Protein AF-A0A158JGH5-F1 (afdb_monomer_lite)

Organism: NCBI:txid1232866

Secondary structure (DSSP, 8-state):
--------------------------------PPTT-B-TTSPP-S-EEEEETTTTEEEEE-GGGS-HHHHEEEE-TTS-B--GGG-SEEEE--EEEEEEE-TTS-B--GGG-SEEEEEEEEGGGEEEEEEEPPTTHHHHHHHHHHHHTS---------------------TT-----S-TT-TTSHHHHHHHTT--

Radius of gyration: 34.17 Å; chains: 1; bounding box: 52×39×152 Å

Foldseek 3Di:
DDDDDDDDDPPPPPPPPPPPPPPPPVPPVVPDDDPQKDQLPDDQPFWAWEAEPLVRDIDTHGCVVPDPVQQKQFADPVRHGDDSVRGRIIHGFRYKYKFFADPVRHRDQNQRGQKMKMWTAGPPRHTDDIDMDDGRPVVVVVVVVVVVPDDDDDDDDDDDDDDDDDDPDPPPPPPPPPPDPPPPDDVVVVCVVSVND

pLDDT: mean 71.63, std 25.05, range [26.53, 97.75]

Sequence (197 aa):
MNSAVRLIIIAGFCALTCGCTANTRATNMTQRFPPGAQDPKSPHPGSIEAKYYWNDSKETWPISDLPESFIFRCFDKNGERAQRVNAAWCIPVVEVETVSVDENGNPVVPKEADSVSISEYGPGHTFIQHTQSVPHLKRQRELDRQRQSTPQDATTPQRPQSFKPNQSNYTLSDYREPPWQGQLGWWARLKAWIGFG

Structure (mmCIF, N/CA/C/O backbone):
data_AF-A0A158JGH5-F1
#
_entry.id   AF-A0A158JGH5-F1
#
loop_
_atom_site.group_PDB
_atom_site.id
_atom_site.type_symbol
_atom_site.label_atom_id
_atom_site.label_alt_id
_atom_site.label_comp_id
_atom_site.label_asym_id
_atom_site.label_entity_id
_atom_site.label_seq_id
_atom_site.pdbx_PDB_ins_code
_atom_site.Cartn_x
_atom_site.Cartn_y
_atom_site.Cartn_z
_atom_site.occupancy
_atom_site.B_iso_or_equiv
_atom_site.auth_seq_id
_atom_site.auth_comp_id
_atom_site.auth_asym_id
_atom_site.auth_atom_id
_atom_site.pdbx_PDB_model_num
ATOM 1 N N . MET A 1 1 ? 31.561 -23.338 -101.140 1.00 36.38 1 MET A N 1
ATOM 2 C CA . MET A 1 1 ? 32.866 -23.829 -100.654 1.00 36.38 1 MET A CA 1
ATOM 3 C C . MET A 1 1 ? 33.130 -23.215 -99.290 1.00 36.38 1 MET A C 1
ATOM 5 O O . MET A 1 1 ? 33.076 -22.005 -99.150 1.00 36.38 1 MET A O 1
ATOM 9 N N . ASN A 1 2 ? 33.275 -24.108 -98.317 1.00 37.84 2 ASN A N 1
ATOM 10 C CA . ASN A 1 2 ? 33.521 -23.984 -96.878 1.00 37.84 2 ASN A CA 1
ATOM 11 C C . ASN A 1 2 ? 34.273 -22.740 -96.369 1.00 37.84 2 ASN A C 1
ATOM 13 O O . ASN A 1 2 ? 35.330 -22.412 -96.897 1.00 37.84 2 ASN A O 1
ATOM 17 N N . SER A 1 3 ? 33.783 -22.171 -95.257 1.00 42.09 3 SER A N 1
ATOM 18 C CA . SER A 1 3 ? 34.524 -21.839 -94.013 1.00 42.09 3 SER A CA 1
ATOM 19 C C . SER A 1 3 ? 33.540 -21.159 -93.042 1.00 42.09 3 SER A C 1
ATOM 21 O O . SER A 1 3 ? 33.046 -20.076 -93.316 1.00 42.09 3 SER A O 1
ATOM 23 N N . ALA A 1 4 ? 32.974 -21.887 -92.079 1.00 43.31 4 ALA A N 1
ATOM 24 C CA . ALA A 1 4 ? 33.504 -22.106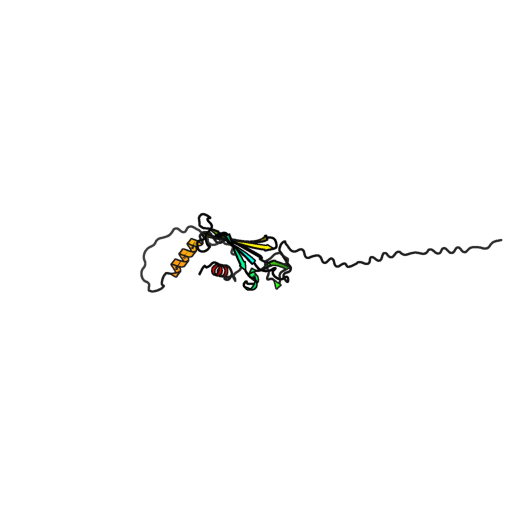 -90.728 1.00 43.31 4 ALA A CA 1
ATOM 25 C C . ALA A 1 4 ? 33.238 -20.940 -89.746 1.00 43.31 4 ALA A C 1
ATOM 27 O O . ALA A 1 4 ? 33.932 -19.934 -89.747 1.00 43.31 4 ALA A O 1
ATOM 28 N N . VAL A 1 5 ? 32.226 -21.165 -88.893 1.00 47.28 5 VAL A N 1
ATOM 29 C CA . VAL A 1 5 ? 32.225 -21.004 -87.423 1.00 47.28 5 VAL A CA 1
ATOM 30 C C . VAL A 1 5 ? 32.844 -19.723 -86.856 1.00 47.28 5 VAL A C 1
ATOM 32 O O . VAL A 1 5 ? 34.061 -19.613 -86.864 1.00 47.28 5 VAL A O 1
ATOM 35 N N . ARG A 1 6 ? 32.033 -18.894 -86.169 1.00 43.75 6 ARG A N 1
ATOM 36 C CA . ARG A 1 6 ? 32.165 -18.598 -84.718 1.00 43.75 6 ARG A CA 1
ATOM 37 C C . ARG A 1 6 ? 30.833 -18.104 -84.132 1.00 43.75 6 ARG A C 1
ATOM 39 O O . ARG A 1 6 ? 30.426 -16.968 -84.336 1.00 43.75 6 ARG A O 1
ATOM 46 N N . LEU A 1 7 ? 30.180 -18.993 -83.386 1.00 42.09 7 LEU A N 1
ATOM 47 C CA . LEU A 1 7 ? 29.152 -18.682 -82.394 1.00 42.09 7 LEU A CA 1
ATOM 48 C C . LEU A 1 7 ? 29.803 -17.908 -81.240 1.00 42.09 7 LEU A C 1
ATOM 50 O O . LEU A 1 7 ? 30.749 -18.410 -80.636 1.00 42.09 7 LEU A O 1
ATOM 54 N N . ILE A 1 8 ? 29.286 -16.726 -80.909 1.00 52.47 8 ILE A N 1
ATOM 55 C CA . ILE A 1 8 ? 29.573 -16.061 -79.634 1.00 52.47 8 ILE A CA 1
ATOM 56 C C . ILE A 1 8 ? 28.280 -16.091 -78.821 1.00 52.47 8 ILE A C 1
ATOM 58 O O . ILE A 1 8 ? 27.368 -15.297 -79.032 1.00 52.47 8 ILE A O 1
ATOM 62 N N . ILE A 1 9 ? 28.202 -17.066 -77.916 1.00 54.91 9 ILE A N 1
ATOM 63 C CA . ILE A 1 9 ? 27.194 -17.148 -76.861 1.00 54.91 9 ILE A CA 1
ATOM 64 C C . ILE A 1 9 ? 27.707 -16.273 -75.714 1.00 54.91 9 ILE A C 1
ATOM 66 O O . ILE A 1 9 ? 28.645 -16.662 -75.022 1.00 54.91 9 ILE A O 1
ATOM 70 N N . ILE A 1 10 ? 27.120 -15.091 -75.513 1.00 55.12 10 ILE A N 1
ATOM 71 C CA . ILE A 1 10 ? 27.342 -14.308 -74.291 1.00 55.12 10 ILE A CA 1
ATOM 72 C C . ILE A 1 10 ? 26.247 -14.699 -73.301 1.00 55.12 10 ILE A C 1
ATOM 74 O O . ILE A 1 10 ? 25.140 -14.167 -73.318 1.00 55.12 10 ILE A O 1
ATOM 78 N N . ALA A 1 11 ? 26.567 -15.675 -72.453 1.00 51.84 11 ALA A N 1
ATOM 79 C CA . ALA A 1 11 ? 25.796 -15.998 -71.264 1.00 51.84 11 ALA A CA 1
ATOM 80 C C . ALA A 1 11 ? 26.057 -14.914 -70.205 1.00 51.84 11 ALA A C 1
ATOM 82 O O . ALA A 1 11 ? 27.054 -14.950 -69.485 1.00 51.84 11 ALA A O 1
ATOM 83 N N . GLY A 1 12 ? 25.176 -13.916 -70.141 1.00 46.97 12 GLY A N 1
ATOM 84 C CA . GLY A 1 12 ? 25.159 -12.938 -69.059 1.00 46.97 12 GLY A CA 1
ATOM 85 C C . GLY A 1 12 ? 24.610 -13.573 -67.784 1.00 46.97 12 GLY A C 1
ATOM 86 O O . GLY A 1 12 ? 23.399 -13.635 -67.592 1.00 46.97 12 GLY A O 1
ATOM 87 N N . PHE A 1 13 ? 25.501 -14.048 -66.915 1.00 48.75 13 PHE A N 1
ATOM 88 C CA . PHE A 1 13 ? 25.184 -14.394 -65.531 1.00 48.75 13 PHE A CA 1
ATOM 89 C C . PHE A 1 13 ? 24.816 -13.112 -64.764 1.00 48.75 13 PHE A C 1
ATOM 91 O O . PHE A 1 13 ? 25.676 -12.442 -64.194 1.00 48.75 13 PHE A O 1
ATOM 98 N N . CYS A 1 14 ? 23.530 -12.759 -64.726 1.00 46.88 14 CYS A N 1
ATOM 99 C CA . CYS A 1 14 ? 23.015 -11.846 -63.709 1.00 46.88 14 CYS A CA 1
ATOM 100 C C . CYS A 1 14 ? 22.944 -12.605 -62.381 1.00 46.88 14 CYS A C 1
ATOM 102 O O . CYS A 1 14 ? 21.937 -13.230 -62.053 1.00 46.88 14 CYS A O 1
ATOM 104 N N . ALA A 1 15 ? 24.038 -12.565 -61.621 1.00 55.06 15 ALA A N 1
ATOM 105 C CA . ALA A 1 15 ? 24.014 -12.925 -60.214 1.00 55.06 15 ALA A CA 1
ATOM 106 C C . ALA A 1 15 ? 23.122 -11.912 -59.477 1.00 55.06 15 ALA A C 1
ATOM 108 O O . ALA A 1 15 ? 23.547 -10.804 -59.157 1.00 55.06 15 ALA A O 1
ATOM 109 N N . LEU A 1 16 ? 21.867 -12.293 -59.230 1.00 52.56 16 LEU A N 1
ATOM 110 C CA . LEU A 1 16 ? 21.031 -11.679 -58.206 1.00 52.56 16 LEU A CA 1
ATOM 111 C C . LEU A 1 16 ? 21.665 -11.991 -56.849 1.00 52.56 16 LEU A C 1
ATOM 113 O O . LEU A 1 16 ? 21.362 -12.997 -56.210 1.00 52.56 16 LEU A O 1
ATOM 117 N N . THR A 1 17 ? 22.571 -11.127 -56.401 1.00 53.66 17 THR A N 1
ATOM 118 C CA . THR A 1 17 ? 22.898 -11.048 -54.985 1.00 53.66 17 THR A CA 1
ATOM 119 C C . THR A 1 17 ? 21.686 -10.433 -54.294 1.00 53.66 17 THR A C 1
ATOM 121 O O . THR A 1 17 ? 21.496 -9.220 -54.258 1.00 53.66 17 THR A O 1
ATOM 124 N N . CYS A 1 18 ? 20.824 -11.293 -53.747 1.00 45.25 18 CYS A N 1
ATOM 125 C CA . CYS A 1 18 ? 19.945 -10.912 -52.650 1.00 45.25 18 CYS A CA 1
ATOM 126 C C . CYS A 1 18 ? 20.849 -10.501 -51.484 1.00 45.25 18 CYS A C 1
ATOM 128 O O . CYS A 1 18 ? 21.195 -11.302 -50.619 1.00 45.25 18 CYS A O 1
ATOM 130 N N . GLY A 1 19 ? 21.280 -9.242 -51.492 1.00 44.22 19 GLY A N 1
ATOM 131 C CA . GLY A 1 19 ? 21.755 -8.580 -50.299 1.00 44.22 19 GLY A CA 1
ATOM 132 C C . GLY A 1 19 ? 20.572 -8.513 -49.352 1.00 44.22 19 GLY A C 1
ATOM 133 O O . GLY A 1 19 ? 19.751 -7.606 -49.447 1.00 44.22 19 GLY A O 1
ATOM 134 N N . CYS A 1 20 ? 20.466 -9.492 -48.456 1.00 47.62 20 CYS A N 1
ATOM 135 C CA . CYS A 1 20 ? 19.759 -9.297 -47.208 1.00 47.62 20 CYS A CA 1
ATOM 136 C C . CYS A 1 20 ? 20.489 -8.154 -46.502 1.00 47.62 20 CYS A C 1
ATOM 138 O O . CYS A 1 20 ? 21.442 -8.376 -45.757 1.00 47.62 20 CYS A O 1
ATOM 140 N N . THR A 1 21 ? 20.075 -6.915 -46.756 1.00 51.53 21 THR A N 1
ATOM 141 C CA . THR A 1 21 ? 20.246 -5.856 -45.778 1.00 51.53 21 THR A CA 1
ATOM 142 C C . THR A 1 21 ? 19.465 -6.331 -44.567 1.00 51.53 21 THR A C 1
ATOM 144 O O . THR A 1 21 ? 18.248 -6.180 -44.466 1.00 51.53 21 THR A O 1
ATOM 147 N N . ALA A 1 22 ? 20.173 -7.002 -43.660 1.00 47.28 22 ALA A N 1
ATOM 148 C CA . ALA A 1 22 ? 19.740 -7.126 -42.293 1.00 47.28 22 ALA A CA 1
ATOM 149 C C . ALA A 1 22 ? 19.632 -5.689 -41.790 1.00 47.28 22 ALA A C 1
ATOM 151 O O . ALA A 1 22 ? 20.594 -5.098 -41.307 1.00 47.28 22 ALA A O 1
ATOM 152 N N . ASN A 1 23 ? 18.448 -5.102 -41.962 1.00 50.09 23 ASN A N 1
ATOM 153 C CA . ASN A 1 23 ? 17.978 -4.077 -41.069 1.00 50.09 23 ASN A CA 1
ATOM 154 C C . ASN A 1 23 ? 18.081 -4.721 -39.692 1.00 50.09 23 ASN A C 1
ATOM 156 O O . ASN A 1 23 ? 17.178 -5.436 -39.259 1.00 50.09 23 ASN A O 1
ATOM 160 N N . THR A 1 24 ? 19.186 -4.464 -38.998 1.00 49.09 24 THR A N 1
ATOM 161 C CA . THR A 1 24 ? 19.232 -4.452 -37.545 1.00 49.09 24 THR A CA 1
ATOM 162 C C . THR A 1 24 ? 18.307 -3.323 -37.103 1.00 49.09 24 THR A C 1
ATOM 164 O O . THR A 1 24 ? 18.727 -2.300 -36.569 1.00 49.09 24 THR A O 1
ATOM 167 N N . ARG A 1 25 ? 17.004 -3.495 -37.359 1.00 43.72 25 ARG A N 1
ATOM 168 C CA . ARG A 1 25 ? 15.965 -2.944 -36.521 1.00 43.72 25 ARG A CA 1
ATOM 169 C C . ARG A 1 25 ? 16.275 -3.596 -35.193 1.00 43.72 25 ARG A C 1
ATOM 171 O O . ARG A 1 25 ? 15.984 -4.772 -34.99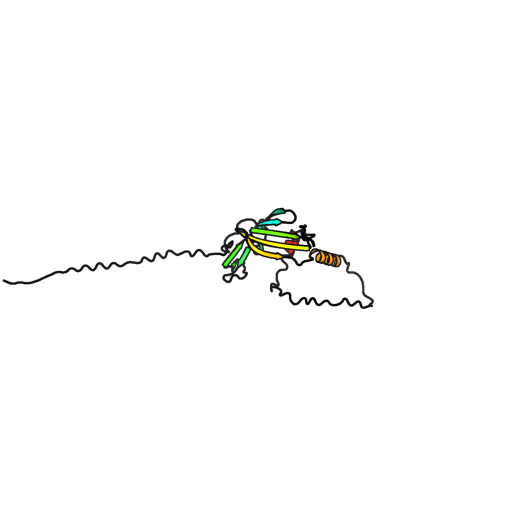8 1.00 43.72 25 ARG A O 1
ATOM 178 N N . ALA A 1 26 ? 16.959 -2.847 -34.336 1.00 43.59 26 ALA A N 1
ATOM 179 C CA . ALA A 1 26 ? 16.951 -3.108 -32.921 1.00 43.59 26 ALA A CA 1
ATOM 180 C C . ALA A 1 26 ? 15.472 -3.247 -32.563 1.00 43.59 26 ALA A C 1
ATOM 182 O O . ALA A 1 26 ? 14.738 -2.263 -32.465 1.00 43.59 26 ALA A O 1
ATOM 183 N N . THR A 1 27 ? 14.996 -4.486 -32.481 1.00 42.69 27 THR A N 1
ATOM 184 C CA . THR A 1 27 ? 13.838 -4.816 -31.681 1.00 42.69 27 THR A CA 1
ATOM 185 C C . THR A 1 27 ? 14.263 -4.394 -30.294 1.00 42.69 27 THR A C 1
ATOM 187 O O . THR A 1 27 ? 14.960 -5.125 -29.594 1.00 42.69 27 THR A O 1
ATOM 190 N N . ASN A 1 28 ? 13.938 -3.146 -29.960 1.00 48.62 28 ASN A N 1
ATOM 191 C CA . ASN A 1 28 ? 13.782 -2.697 -28.600 1.00 48.62 28 ASN A CA 1
ATOM 192 C C . A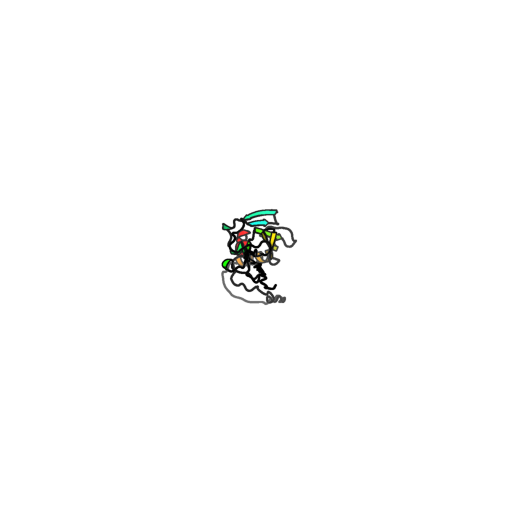SN A 1 28 ? 12.756 -3.674 -28.028 1.00 48.62 28 ASN A C 1
ATOM 194 O O . ASN A 1 28 ? 11.555 -3.517 -28.241 1.00 48.62 28 ASN A O 1
ATOM 198 N N . MET A 1 29 ? 13.251 -4.797 -27.499 1.00 46.53 29 MET A N 1
ATOM 199 C CA . MET A 1 29 ? 12.439 -5.746 -26.771 1.00 46.53 29 MET A CA 1
ATOM 200 C C . MET A 1 29 ? 11.952 -4.931 -25.596 1.00 46.53 29 MET A C 1
ATOM 202 O O . MET A 1 29 ? 12.715 -4.696 -24.663 1.00 46.53 29 MET A O 1
ATOM 206 N N . THR A 1 30 ? 10.737 -4.395 -25.713 1.00 60.16 30 THR A N 1
ATOM 207 C CA . THR A 1 30 ? 10.094 -3.640 -24.651 1.00 60.16 30 THR A CA 1
ATOM 208 C C . THR A 1 30 ? 10.174 -4.535 -23.433 1.00 60.16 30 THR A C 1
ATOM 210 O O . THR A 1 30 ? 9.557 -5.603 -23.419 1.00 60.16 30 THR A O 1
ATOM 213 N N . GLN A 1 31 ? 11.035 -4.174 -22.480 1.00 65.00 31 GLN A N 1
ATOM 214 C CA . GLN A 1 31 ? 11.223 -4.965 -21.281 1.00 65.00 31 GLN A CA 1
ATOM 215 C C . GLN A 1 31 ? 9.853 -5.047 -20.6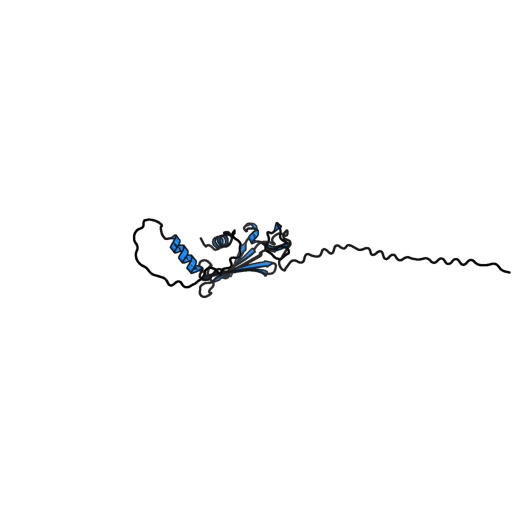23 1.00 65.00 31 GLN A C 1
ATOM 217 O O . GLN A 1 31 ? 9.282 -4.038 -20.212 1.00 65.00 31 GLN A O 1
ATOM 222 N N . ARG A 1 32 ? 9.263 -6.241 -20.656 1.00 83.00 32 ARG A N 1
ATOM 223 C CA . ARG A 1 32 ? 7.886 -6.422 -20.224 1.00 83.00 32 ARG A CA 1
ATOM 224 C C . ARG A 1 32 ? 7.905 -6.523 -18.712 1.00 83.00 32 ARG A C 1
ATOM 226 O O . ARG A 1 32 ? 8.262 -7.561 -18.163 1.00 83.00 32 ARG A O 1
ATOM 233 N N . PHE A 1 33 ? 7.580 -5.421 -18.054 1.00 88.81 33 PHE A N 1
ATOM 234 C CA . PHE A 1 33 ? 7.419 -5.407 -16.612 1.00 88.81 33 PHE A CA 1
ATOM 235 C C . PHE A 1 33 ? 6.122 -6.123 -16.201 1.00 88.81 33 PHE A C 1
ATOM 237 O O . PHE A 1 33 ? 5.186 -6.210 -17.007 1.00 88.81 33 PHE A O 1
ATOM 244 N N . PRO A 1 34 ? 6.051 -6.645 -14.963 1.00 90.81 34 PRO A N 1
ATOM 245 C CA . PRO A 1 34 ? 4.785 -7.050 -14.363 1.00 90.81 34 PRO A CA 1
ATOM 246 C C . PRO A 1 34 ? 3.741 -5.916 -14.405 1.00 90.81 34 PRO A C 1
ATOM 248 O O . PRO A 1 34 ? 4.112 -4.744 -14.523 1.00 90.81 34 PRO A O 1
ATOM 251 N N . PRO A 1 35 ? 2.437 -6.221 -14.286 1.00 91.19 35 PRO A N 1
ATOM 252 C CA . PRO A 1 35 ? 1.407 -5.194 -14.141 1.00 91.19 35 PRO A CA 1
ATOM 253 C C . PRO A 1 35 ? 1.755 -4.196 -13.029 1.00 91.19 35 PRO A C 1
ATOM 255 O O . PRO A 1 35 ? 2.294 -4.582 -11.995 1.00 91.19 35 PRO A O 1
ATOM 258 N N . GLY A 1 36 ? 1.506 -2.909 -13.273 1.00 92.50 36 GLY A N 1
ATOM 259 C CA . GLY A 1 36 ? 1.801 -1.831 -12.324 1.00 92.50 36 GLY A CA 1
ATOM 260 C C . GLY A 1 36 ? 3.291 -1.535 -12.096 1.00 92.50 36 GLY A C 1
ATOM 261 O O . GLY A 1 36 ? 3.602 -0.543 -11.442 1.00 92.50 36 GLY A O 1
ATOM 262 N N . ALA A 1 37 ? 4.213 -2.344 -12.626 1.00 95.50 37 ALA A N 1
ATOM 263 C CA . ALA A 1 37 ? 5.644 -2.130 -12.472 1.00 95.50 37 ALA A CA 1
ATOM 264 C C . ALA A 1 37 ? 6.220 -1.200 -13.552 1.00 95.50 37 ALA A C 1
ATOM 266 O O . ALA A 1 37 ? 5.729 -1.111 -14.679 1.00 95.50 37 ALA A O 1
ATOM 267 N N . GLN A 1 38 ? 7.304 -0.523 -13.191 1.00 95.69 38 GLN A N 1
ATOM 268 C CA . GLN A 1 38 ? 8.037 0.422 -14.019 1.00 95.69 38 GLN A CA 1
ATOM 269 C C . GLN A 1 38 ? 9.549 0.208 -13.901 1.00 95.69 38 GLN A C 1
ATOM 271 O O . GLN A 1 38 ? 10.032 -0.489 -12.999 1.00 95.69 38 GLN A O 1
ATOM 276 N N . ASP A 1 39 ? 10.294 0.852 -14.801 1.00 96.00 39 ASP A N 1
ATOM 277 C CA . ASP A 1 39 ? 11.748 0.935 -14.699 1.00 96.00 39 ASP A CA 1
ATOM 278 C C . ASP A 1 39 ? 12.114 1.577 -13.346 1.00 96.00 39 ASP A C 1
ATOM 280 O O . ASP A 1 39 ? 11.508 2.586 -12.967 1.00 96.00 39 ASP A O 1
ATOM 284 N N . PRO A 1 40 ? 13.089 1.039 -12.591 1.00 95.62 40 PRO A N 1
ATOM 285 C CA . PRO A 1 40 ? 13.476 1.607 -11.304 1.00 95.62 40 PRO A CA 1
ATOM 286 C C . PRO A 1 40 ? 13.870 3.086 -11.381 1.00 95.62 40 PRO A C 1
ATOM 288 O O . PRO A 1 40 ? 13.703 3.805 -10.402 1.00 95.62 40 PRO A O 1
ATOM 291 N N . LYS A 1 41 ? 14.357 3.579 -12.523 1.00 95.00 41 LYS A N 1
ATOM 292 C CA . LYS A 1 41 ? 14.721 4.990 -12.725 1.00 95.00 41 LYS A CA 1
ATOM 293 C C . LYS A 1 41 ? 13.520 5.885 -13.020 1.00 95.00 41 LYS A C 1
ATOM 295 O O . LYS A 1 41 ? 13.645 7.104 -12.913 1.00 95.00 41 LYS A O 1
ATOM 300 N N . SER A 1 42 ? 12.366 5.321 -13.376 1.00 95.69 42 SER A N 1
ATOM 301 C CA . SER A 1 42 ? 11.143 6.098 -13.577 1.00 95.69 42 SER A CA 1
ATOM 302 C C . SER A 1 42 ? 10.701 6.742 -12.258 1.00 95.69 42 SER A C 1
ATOM 304 O O . SER A 1 42 ? 10.746 6.081 -11.214 1.00 95.69 42 SER A O 1
ATOM 306 N N . PRO A 1 43 ? 10.277 8.019 -12.265 1.00 95.00 43 PRO A N 1
ATOM 307 C CA . PRO A 1 43 ? 9.790 8.691 -11.065 1.00 95.00 43 PRO A CA 1
ATOM 308 C C . PRO A 1 43 ? 8.476 8.071 -10.573 1.00 95.00 43 PRO A C 1
ATOM 310 O O . PRO A 1 43 ? 7.811 7.326 -11.292 1.00 95.00 43 PRO A O 1
ATOM 313 N N . HIS A 1 44 ? 8.096 8.377 -9.334 1.00 95.88 44 HIS A N 1
ATOM 314 C CA . HIS A 1 44 ? 6.785 7.994 -8.813 1.00 95.88 44 HIS A CA 1
ATOM 315 C C . HIS A 1 44 ? 5.697 8.805 -9.548 1.00 95.88 44 HIS A C 1
ATOM 317 O O . HIS A 1 44 ? 5.922 9.991 -9.798 1.00 95.88 44 HIS A O 1
ATOM 323 N N . PRO A 1 45 ? 4.535 8.221 -9.894 1.00 91.69 45 PRO A N 1
ATOM 324 C CA . PRO A 1 45 ? 3.516 8.877 -10.725 1.00 91.69 45 PRO A CA 1
ATOM 325 C C . PRO A 1 45 ? 2.796 10.067 -10.069 1.00 91.69 45 PRO A C 1
ATOM 327 O O . PRO A 1 45 ? 1.998 10.726 -10.728 1.00 91.69 45 PRO A O 1
ATOM 330 N N . GLY A 1 46 ? 3.049 10.354 -8.794 1.00 88.44 46 GLY A N 1
ATOM 331 C CA . GLY A 1 46 ? 2.406 11.457 -8.082 1.00 88.44 46 GLY A CA 1
ATOM 332 C C . GLY A 1 46 ? 2.306 11.190 -6.591 1.00 88.44 46 GLY A C 1
ATOM 333 O O . GLY A 1 46 ? 3.294 10.799 -5.978 1.00 88.44 46 GLY A O 1
ATOM 334 N N . SER A 1 47 ? 1.126 11.405 -6.023 1.00 91.94 47 SER A N 1
ATOM 335 C CA . SER A 1 47 ? 0.781 11.158 -4.622 1.00 91.94 47 SER A CA 1
ATOM 336 C C . SER A 1 47 ? 0.295 9.726 -4.371 1.00 91.94 47 SER A C 1
ATOM 338 O O . SER A 1 47 ? 0.144 8.931 -5.300 1.00 91.94 47 SER A O 1
ATOM 340 N N . ILE A 1 48 ? 0.044 9.417 -3.100 1.00 95.38 48 ILE A N 1
ATOM 341 C CA . ILE A 1 48 ? -0.587 8.174 -2.647 1.00 95.38 48 ILE A CA 1
ATOM 342 C C . ILE A 1 48 ? -1.986 8.508 -2.122 1.00 95.38 48 ILE A C 1
ATOM 344 O O . ILE A 1 48 ? -2.117 9.407 -1.294 1.00 95.38 48 ILE A O 1
ATOM 348 N N . GLU A 1 49 ? -3.027 7.820 -2.592 1.00 97.44 49 GLU A N 1
ATOM 349 C CA . GLU A 1 49 ? -4.364 7.892 -1.987 1.00 97.44 49 GLU A CA 1
ATOM 350 C C . GLU A 1 49 ? -4.422 6.948 -0.780 1.00 97.44 49 GLU A C 1
ATOM 352 O O . GLU A 1 49 ? -4.229 5.742 -0.917 1.00 97.44 49 GLU A O 1
ATOM 357 N N . ALA A 1 50 ? -4.702 7.477 0.404 1.00 95.00 50 ALA A N 1
ATOM 358 C CA . ALA A 1 50 ? -4.964 6.675 1.588 1.00 95.00 50 ALA A CA 1
ATOM 359 C C . ALA A 1 50 ? -6.464 6.630 1.861 1.00 95.00 50 ALA A C 1
ATOM 361 O O . ALA A 1 50 ? -7.108 7.672 1.955 1.00 95.00 50 ALA A O 1
ATOM 362 N N . LYS A 1 51 ? -7.022 5.427 1.987 1.00 96.38 51 LYS A N 1
ATOM 363 C CA . LYS A 1 51 ? -8.437 5.190 2.281 1.00 96.38 51 LYS A CA 1
ATOM 364 C C . LYS A 1 51 ? -8.587 4.602 3.673 1.00 96.38 51 LYS A C 1
ATOM 366 O O . LYS A 1 51 ? -7.901 3.640 4.028 1.00 96.38 51 LYS A O 1
ATOM 371 N N . TYR A 1 52 ? -9.536 5.135 4.425 1.00 93.69 52 TYR A N 1
ATOM 372 C CA . TYR A 1 52 ? -9.815 4.728 5.791 1.00 93.69 52 TYR A CA 1
ATOM 373 C C . TYR A 1 52 ? -11.251 4.235 5.894 1.00 93.69 52 TYR A C 1
ATOM 375 O O . TYR A 1 52 ? -12.208 4.996 5.790 1.00 93.69 52 TYR A O 1
ATOM 383 N N . TYR A 1 53 ? -11.403 2.931 6.092 1.00 94.19 53 TYR A N 1
ATOM 384 C CA . TYR A 1 53 ? -12.709 2.275 6.015 1.00 94.19 53 TYR A CA 1
ATOM 385 C C . TYR A 1 53 ? -13.555 2.436 7.286 1.00 94.19 53 TYR A C 1
ATOM 387 O O . TYR A 1 53 ? -14.733 2.105 7.282 1.00 94.19 53 TYR A O 1
ATOM 395 N N . TRP A 1 54 ? -12.989 2.935 8.389 1.00 91.19 54 TRP A N 1
ATOM 396 C CA . TRP A 1 54 ? -13.756 3.139 9.626 1.00 91.19 54 TRP A CA 1
ATOM 397 C C . TRP A 1 54 ? -14.617 4.406 9.622 1.00 91.19 54 TRP A C 1
ATOM 399 O O . TRP A 1 54 ? -15.478 4.560 10.484 1.00 91.19 54 TRP A O 1
ATOM 409 N N . ASN A 1 55 ? -14.362 5.333 8.701 1.00 91.44 55 ASN A N 1
ATOM 410 C CA . ASN A 1 55 ? -15.064 6.612 8.581 1.00 91.44 55 ASN A CA 1
A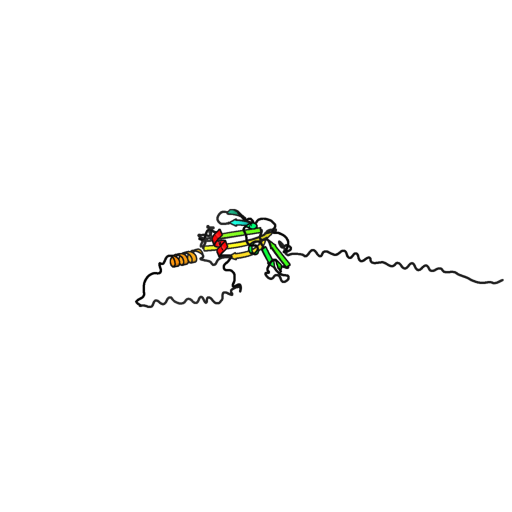TOM 411 C C . ASN A 1 55 ? -15.274 7.040 7.118 1.00 91.44 55 ASN A C 1
ATOM 413 O O . ASN A 1 55 ? -15.589 8.204 6.872 1.00 91.44 55 ASN A O 1
ATOM 417 N N . ASP A 1 56 ? -15.035 6.132 6.168 1.00 94.50 56 ASP A N 1
ATOM 418 C CA . ASP A 1 56 ? -15.107 6.356 4.721 1.00 94.50 56 ASP A CA 1
ATOM 419 C C . ASP A 1 56 ? -14.281 7.553 4.213 1.00 94.50 56 ASP A C 1
ATOM 421 O O . ASP A 1 56 ? -14.569 8.124 3.156 1.00 94.50 56 ASP A O 1
ATOM 425 N N . SER A 1 57 ? -13.241 7.961 4.951 1.00 91.06 57 SER A N 1
ATOM 426 C CA . SER A 1 57 ? -12.433 9.117 4.574 1.00 91.06 57 SER A CA 1
ATOM 427 C C . SER A 1 57 ? -11.287 8.739 3.645 1.00 91.06 57 SER A C 1
ATOM 429 O O . SER A 1 57 ? -10.788 7.610 3.627 1.00 91.06 57 SER A O 1
ATOM 431 N N . LYS A 1 58 ? -10.841 9.732 2.874 1.00 94.12 58 LYS A N 1
ATOM 432 C CA . LYS A 1 58 ? -9.678 9.627 2.001 1.00 94.12 58 LYS A CA 1
ATOM 433 C C . LYS A 1 58 ? -8.712 10.769 2.248 1.00 94.12 58 LYS A C 1
ATOM 435 O O . LYS A 1 58 ? -9.130 11.902 2.470 1.00 94.12 58 LYS A O 1
ATOM 440 N N . GLU A 1 59 ? -7.431 10.471 2.139 1.00 92.38 59 GLU A N 1
ATOM 441 C CA . GLU A 1 59 ? -6.345 11.437 2.188 1.00 92.38 59 GLU A CA 1
ATOM 442 C C . GLU A 1 59 ? -5.437 11.278 0.976 1.00 92.38 59 GLU A C 1
ATOM 444 O O . GLU A 1 59 ? -5.365 10.227 0.344 1.00 92.38 59 GLU A O 1
ATOM 449 N N . THR A 1 60 ? -4.726 12.348 0.645 1.00 93.44 60 THR A N 1
ATOM 450 C CA . THR A 1 60 ? -3.702 12.336 -0.394 1.00 93.44 60 THR A CA 1
ATOM 451 C C . THR A 1 60 ? -2.365 12.637 0.255 1.00 93.44 60 THR A C 1
ATOM 453 O O . THR A 1 60 ? -2.163 13.732 0.776 1.00 93.44 60 THR A O 1
ATOM 456 N N . TRP A 1 61 ? -1.450 11.674 0.223 1.00 91.44 61 TRP A N 1
ATOM 457 C CA . TRP A 1 61 ? -0.123 11.826 0.801 1.00 91.44 61 TRP A CA 1
ATOM 458 C C . TRP A 1 61 ? 0.878 12.242 -0.279 1.00 91.44 61 TRP A C 1
ATOM 460 O O . TRP A 1 61 ? 1.038 11.529 -1.281 1.00 91.44 61 TRP A O 1
ATOM 470 N N . PRO A 1 62 ? 1.565 13.384 -0.115 1.00 89.19 62 PRO A N 1
ATOM 471 C CA . PRO A 1 62 ? 2.642 13.760 -1.012 1.00 89.19 62 PRO A CA 1
ATOM 472 C C . PRO A 1 62 ? 3.850 12.845 -0.778 1.00 89.19 62 PRO A C 1
ATOM 474 O O . PRO A 1 62 ? 4.291 12.614 0.345 1.00 89.19 62 PRO A O 1
ATOM 477 N N . ILE A 1 63 ? 4.429 12.334 -1.862 1.00 89.75 63 ILE A N 1
ATOM 478 C CA . ILE A 1 63 ? 5.587 11.431 -1.789 1.00 89.75 63 ILE A CA 1
ATOM 479 C C . ILE A 1 63 ? 6.850 12.081 -1.225 1.00 89.75 63 ILE A C 1
ATOM 481 O O . ILE A 1 63 ? 7.748 11.362 -0.799 1.00 89.75 63 ILE A O 1
ATOM 485 N N . SER A 1 64 ? 6.931 13.415 -1.219 1.00 89.06 64 SER A N 1
ATOM 486 C CA . SER A 1 64 ? 8.036 14.163 -0.607 1.00 89.06 64 SER A CA 1
ATOM 487 C C . SER A 1 64 ? 8.155 13.911 0.892 1.00 89.06 64 SER A C 1
ATOM 489 O O . SER A 1 64 ? 9.246 14.027 1.446 1.00 89.06 64 SER A O 1
ATOM 491 N N . ASP A 1 65 ? 7.047 13.543 1.532 1.00 87.38 65 ASP A N 1
ATOM 492 C CA . ASP A 1 65 ? 6.949 13.414 2.984 1.00 87.38 65 ASP A CA 1
ATOM 493 C C . ASP A 1 65 ? 7.176 11.960 3.431 1.00 87.38 65 ASP A C 1
ATOM 495 O O . ASP A 1 65 ? 7.193 11.647 4.624 1.00 87.38 65 ASP A O 1
ATOM 499 N N . LEU A 1 66 ? 7.369 11.053 2.468 1.00 86.19 66 LEU A N 1
ATOM 500 C CA . LEU A 1 66 ? 7.446 9.615 2.676 1.00 86.19 66 LEU A CA 1
ATOM 501 C C . LEU A 1 66 ? 8.823 9.074 2.266 1.00 86.19 66 LEU A C 1
ATOM 503 O O . LEU A 1 66 ? 9.426 9.532 1.296 1.00 86.19 66 LEU A O 1
ATOM 507 N N . PRO A 1 67 ? 9.356 8.071 2.985 1.00 89.19 67 PRO A N 1
ATOM 508 C CA . PRO A 1 67 ? 10.635 7.479 2.627 1.00 89.19 67 PRO A CA 1
ATOM 509 C C . PRO A 1 67 ? 10.530 6.695 1.312 1.00 89.19 67 PRO A C 1
ATOM 511 O O . PRO A 1 67 ? 9.516 6.057 1.028 1.00 89.19 67 PRO A O 1
ATOM 514 N N . GLU A 1 68 ? 11.623 6.651 0.551 1.00 85.06 68 GLU A N 1
ATOM 515 C CA . GLU A 1 68 ? 11.684 5.931 -0.728 1.00 85.06 68 GLU A CA 1
ATOM 516 C C . GLU A 1 68 ? 11.303 4.446 -0.601 1.00 85.06 68 GLU A C 1
ATOM 518 O O . GLU A 1 68 ? 10.600 3.892 -1.446 1.00 85.06 68 GLU A O 1
ATOM 523 N N . SER A 1 69 ? 11.710 3.814 0.505 1.00 85.00 69 SER A N 1
ATOM 524 C CA . SER A 1 69 ? 11.374 2.423 0.822 1.00 85.00 69 SER A CA 1
ATOM 525 C C . SER A 1 69 ? 9.878 2.182 1.031 1.00 85.00 69 SER A C 1
ATOM 527 O O . SER A 1 69 ? 9.443 1.033 0.979 1.00 85.00 69 SER A O 1
ATOM 529 N N . PHE A 1 70 ? 9.097 3.237 1.274 1.00 88.94 70 PHE A N 1
ATOM 530 C CA . PHE A 1 70 ? 7.646 3.165 1.366 1.00 88.94 70 PHE A CA 1
ATOM 531 C C . PHE A 1 70 ? 6.991 3.348 0.001 1.00 88.94 70 PHE A C 1
ATOM 533 O O . PHE A 1 70 ? 6.185 2.508 -0.380 1.00 88.94 70 PHE A O 1
ATOM 540 N N . ILE A 1 71 ? 7.370 4.387 -0.743 1.00 94.75 71 ILE A N 1
ATOM 541 C CA . ILE A 1 71 ? 6.707 4.753 -2.004 1.00 94.75 71 ILE A CA 1
ATOM 542 C C . ILE A 1 71 ? 7.033 3.792 -3.162 1.00 94.75 71 ILE A C 1
ATOM 544 O O . ILE A 1 71 ? 6.354 3.815 -4.183 1.00 94.75 71 ILE A O 1
ATOM 548 N N . PHE A 1 72 ? 8.039 2.919 -3.015 1.00 95.88 72 PHE A N 1
ATOM 549 C CA . PHE A 1 72 ? 8.362 1.882 -3.997 1.00 95.88 72 PHE A CA 1
ATOM 550 C C . PHE A 1 72 ? 8.462 0.480 -3.399 1.00 95.88 72 PHE A C 1
ATOM 552 O O . PHE A 1 72 ? 8.939 0.253 -2.284 1.00 95.88 72 PHE A O 1
ATOM 559 N N . ARG A 1 73 ? 8.061 -0.502 -4.204 1.00 95.69 73 ARG A N 1
ATOM 560 C CA . ARG A 1 73 ? 8.222 -1.934 -3.948 1.00 95.69 73 ARG A CA 1
ATOM 561 C C . ARG A 1 73 ? 9.057 -2.506 -5.082 1.00 95.69 73 ARG A C 1
ATOM 563 O O . ARG A 1 73 ? 8.569 -2.687 -6.193 1.00 95.69 73 ARG A O 1
ATOM 570 N N . CYS A 1 74 ? 10.344 -2.685 -4.811 1.00 95.62 74 CYS A N 1
ATOM 571 C CA . CYS A 1 74 ? 11.348 -3.000 -5.820 1.00 95.62 74 CYS A CA 1
ATOM 572 C C . CYS A 1 74 ? 11.828 -4.443 -5.722 1.00 95.62 74 CYS A C 1
ATOM 574 O O . CYS A 1 74 ? 11.989 -4.984 -4.621 1.00 95.62 74 CYS A O 1
ATOM 576 N N . PHE A 1 75 ? 12.085 -5.026 -6.891 1.00 95.12 75 PHE A N 1
ATOM 577 C CA . PHE A 1 75 ? 12.445 -6.425 -7.028 1.00 95.12 75 PHE A CA 1
ATOM 578 C C . PHE A 1 75 ? 13.572 -6.606 -8.042 1.00 95.12 75 PHE A C 1
ATOM 580 O O . PHE A 1 75 ? 13.690 -5.848 -9.010 1.00 95.12 75 PHE A O 1
ATOM 587 N N . ASP A 1 76 ? 14.428 -7.591 -7.807 1.00 95.50 76 ASP A N 1
ATOM 588 C CA . ASP A 1 76 ? 15.495 -7.965 -8.727 1.00 95.50 76 ASP A CA 1
ATOM 589 C C . ASP A 1 76 ? 14.971 -8.807 -9.910 1.00 95.50 76 ASP A C 1
ATOM 591 O O . ASP A 1 76 ? 13.767 -8.959 -10.136 1.00 95.50 76 ASP A O 1
ATOM 595 N N . LYS A 1 77 ? 15.893 -9.350 -10.711 1.00 93.94 77 LYS A N 1
ATOM 596 C CA . LYS A 1 77 ? 15.554 -10.176 -11.882 1.00 93.94 77 LYS A CA 1
ATOM 597 C C . LYS A 1 77 ? 14.915 -11.518 -11.514 1.00 93.94 77 LYS A C 1
ATOM 599 O O . LYS A 1 77 ? 14.250 -12.103 -12.362 1.00 93.94 77 LYS A O 1
ATOM 604 N N . ASN A 1 78 ? 15.119 -11.986 -10.286 1.00 93.62 78 ASN A N 1
ATOM 605 C CA . ASN A 1 78 ? 14.570 -13.235 -9.769 1.00 93.62 78 ASN A CA 1
ATOM 606 C C . ASN A 1 78 ? 13.211 -13.019 -9.085 1.00 93.62 78 ASN A C 1
ATOM 608 O O . ASN A 1 78 ? 12.547 -13.986 -8.725 1.00 93.62 78 ASN A O 1
ATOM 612 N N . GLY A 1 79 ? 12.780 -11.761 -8.929 1.00 91.19 79 GLY A N 1
ATOM 613 C CA . GLY A 1 79 ? 11.563 -11.406 -8.204 1.00 91.19 79 GLY A CA 1
ATOM 614 C C . GLY A 1 79 ? 11.767 -11.314 -6.691 1.00 91.19 79 GLY A C 1
ATOM 615 O O . GLY A 1 79 ? 10.787 -11.298 -5.950 1.00 91.19 79 GLY A O 1
ATOM 616 N N . GLU A 1 80 ? 13.011 -11.236 -6.216 1.00 94.06 80 GLU A N 1
ATOM 617 C CA . GLU A 1 80 ? 13.323 -11.040 -4.801 1.00 94.06 80 GLU A CA 1
ATOM 618 C C . GLU A 1 80 ? 13.370 -9.553 -4.449 1.00 94.06 80 GLU A C 1
ATOM 620 O O . GLU A 1 80 ? 13.671 -8.706 -5.290 1.00 94.06 80 GLU A O 1
ATOM 625 N N . ARG A 1 81 ? 13.076 -9.209 -3.188 1.00 92.25 81 ARG A N 1
ATOM 626 C CA . ARG A 1 81 ? 13.099 -7.814 -2.725 1.00 92.25 81 ARG A CA 1
ATOM 627 C C . ARG A 1 81 ? 14.504 -7.232 -2.855 1.00 92.25 81 ARG A C 1
ATOM 629 O O . ARG A 1 81 ? 15.461 -7.777 -2.319 1.00 92.25 81 ARG A O 1
ATOM 636 N N . ALA A 1 82 ? 14.597 -6.067 -3.487 1.00 93.62 82 ALA A N 1
ATOM 637 C CA . ALA A 1 82 ? 15.860 -5.377 -3.707 1.00 93.62 82 ALA A CA 1
ATOM 638 C C . ALA A 1 82 ? 15.755 -3.886 -3.380 1.00 93.62 82 ALA A C 1
ATOM 640 O O . ALA A 1 82 ? 14.679 -3.284 -3.420 1.00 93.62 82 ALA A O 1
ATOM 641 N N . GLN A 1 83 ? 16.900 -3.267 -3.090 1.00 92.81 83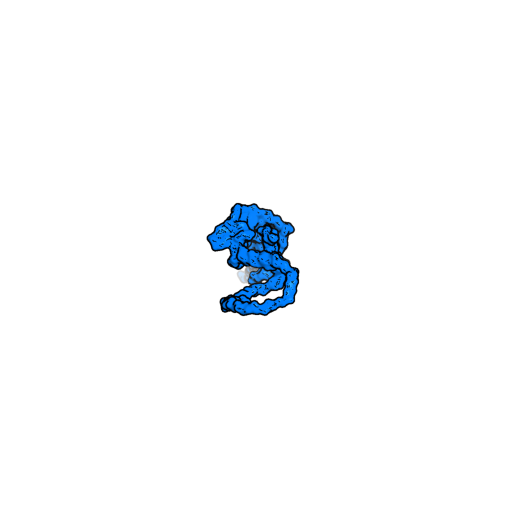 GLN A N 1
ATOM 642 C CA . GLN A 1 83 ? 16.998 -1.810 -3.114 1.00 92.81 83 GLN A CA 1
ATOM 643 C C . GLN A 1 83 ? 16.797 -1.312 -4.547 1.00 92.81 83 GLN A C 1
ATOM 645 O O . GLN A 1 83 ? 17.263 -1.943 -5.495 1.00 92.81 83 GLN A O 1
ATOM 650 N N . ARG A 1 84 ? 16.158 -0.149 -4.701 1.00 94.19 84 ARG A N 1
ATOM 651 C CA . ARG A 1 84 ? 15.805 0.429 -6.007 1.00 94.19 84 ARG A CA 1
ATOM 652 C C . ARG A 1 84 ? 16.985 0.514 -6.978 1.00 94.19 84 ARG A C 1
ATOM 654 O O . ARG A 1 84 ? 16.824 0.208 -8.153 1.00 94.19 84 ARG A O 1
ATOM 661 N N . VAL A 1 85 ? 18.171 0.865 -6.480 1.00 93.88 85 VAL A N 1
ATOM 662 C CA . VAL A 1 85 ? 19.404 0.981 -7.280 1.00 93.88 85 VAL A CA 1
ATOM 663 C C . VAL A 1 85 ? 19.845 -0.334 -7.935 1.00 93.88 85 VAL A C 1
ATOM 665 O O . VAL A 1 85 ? 20.484 -0.301 -8.982 1.00 93.88 85 VAL A O 1
ATOM 668 N N . ASN A 1 86 ? 19.475 -1.475 -7.348 1.00 94.69 86 ASN A N 1
ATOM 669 C CA . ASN A 1 86 ? 19.824 -2.819 -7.820 1.00 94.69 86 ASN A CA 1
ATOM 670 C C . ASN A 1 86 ? 18.615 -3.570 -8.402 1.00 94.69 86 ASN A C 1
ATOM 672 O O . ASN A 1 86 ? 18.726 -4.742 -8.760 1.00 94.69 86 ASN A O 1
ATOM 676 N N . ALA A 1 87 ? 17.450 -2.925 -8.453 1.00 96.44 87 ALA A N 1
ATOM 677 C CA . ALA A 1 87 ? 16.217 -3.553 -8.886 1.00 96.44 87 ALA A CA 1
ATOM 678 C C . ALA A 1 87 ? 16.196 -3.744 -10.407 1.00 96.44 87 ALA A C 1
ATOM 680 O O . ALA A 1 87 ? 16.787 -2.975 -11.163 1.00 96.44 87 ALA A O 1
ATOM 681 N N . ALA A 1 88 ? 15.482 -4.768 -10.862 1.00 96.62 88 ALA A N 1
ATOM 682 C CA . ALA A 1 88 ? 15.137 -4.932 -12.267 1.00 96.62 88 ALA A CA 1
ATOM 683 C C . ALA A 1 88 ? 13.860 -4.159 -12.624 1.00 96.62 88 ALA A C 1
ATOM 685 O O . ALA A 1 88 ? 13.703 -3.734 -13.766 1.00 96.62 88 ALA A O 1
ATOM 686 N N . TRP A 1 89 ? 12.957 -3.997 -11.656 1.00 96.88 89 TRP A N 1
ATOM 687 C CA . TRP A 1 89 ? 11.693 -3.276 -11.779 1.00 96.88 89 TRP A CA 1
ATOM 688 C C . TRP A 1 89 ? 11.178 -2.868 -10.395 1.00 96.88 89 TRP A C 1
ATOM 690 O O . TRP A 1 89 ? 11.554 -3.446 -9.371 1.00 96.88 89 TRP A O 1
ATOM 700 N N . CYS A 1 90 ? 10.314 -1.857 -10.360 1.00 97.06 90 CYS A N 1
ATOM 701 C CA . CYS A 1 90 ? 9.660 -1.401 -9.137 1.00 97.06 90 CYS A CA 1
ATOM 702 C C . CYS A 1 90 ? 8.179 -1.141 -9.385 1.00 97.06 90 CYS A C 1
ATOM 704 O O . CYS A 1 90 ? 7.809 -0.670 -10.453 1.00 97.06 90 CYS A O 1
ATOM 706 N N . ILE A 1 91 ? 7.342 -1.386 -8.383 1.00 97.31 91 ILE A N 1
ATOM 707 C CA . ILE A 1 91 ? 5.943 -0.958 -8.365 1.00 97.31 91 ILE A CA 1
ATOM 708 C C . ILE A 1 91 ? 5.858 0.278 -7.455 1.00 97.31 91 ILE A C 1
ATOM 710 O O . ILE A 1 91 ? 6.245 0.174 -6.285 1.00 97.31 91 ILE A O 1
ATOM 714 N N . PRO A 1 92 ? 5.421 1.450 -7.950 1.00 97.56 92 PRO A N 1
ATOM 715 C CA . PRO A 1 92 ? 5.110 2.581 -7.086 1.00 97.56 92 PRO A CA 1
ATOM 716 C C . PRO A 1 92 ? 3.859 2.267 -6.263 1.00 97.56 92 PRO A C 1
ATOM 718 O O . PRO A 1 92 ? 2.888 1.744 -6.804 1.00 97.56 92 PRO A O 1
ATOM 721 N N . VAL A 1 93 ? 3.872 2.578 -4.971 1.00 97.19 93 VAL A N 1
ATOM 722 C CA . VAL A 1 93 ? 2.684 2.464 -4.116 1.00 97.19 93 VAL A CA 1
ATOM 723 C C . VAL A 1 93 ? 1.843 3.711 -4.338 1.00 97.19 93 VAL A C 1
ATOM 725 O O . VAL A 1 93 ? 2.273 4.794 -3.978 1.00 97.19 93 VAL A O 1
ATOM 728 N N . VAL A 1 94 ? 0.656 3.579 -4.921 1.00 97.69 94 VAL A N 1
ATOM 729 C CA . VAL A 1 94 ? -0.221 4.725 -5.239 1.00 97.69 94 VAL A CA 1
ATOM 730 C C . VAL A 1 94 ? -1.501 4.734 -4.418 1.00 97.69 94 VAL A C 1
ATOM 732 O O . VAL A 1 94 ? -2.196 5.745 -4.388 1.00 97.69 94 VAL A O 1
ATOM 735 N N . GLU A 1 95 ? -1.813 3.627 -3.748 1.00 97.75 95 GLU A N 1
ATOM 736 C CA . GLU A 1 95 ? -2.987 3.512 -2.898 1.00 97.75 95 GLU A CA 1
ATOM 737 C C . GLU A 1 95 ? -2.683 2.661 -1.663 1.00 97.75 95 GLU A C 1
ATOM 739 O O . GLU A 1 95 ? -2.001 1.635 -1.745 1.00 97.75 95 GLU A O 1
ATOM 744 N N . VAL A 1 96 ? -3.203 3.100 -0.519 1.00 96.75 96 VAL A N 1
ATOM 745 C CA . VAL A 1 96 ? -3.131 2.400 0.762 1.00 96.75 96 VAL A CA 1
ATOM 746 C C . VAL A 1 96 ? -4.525 2.346 1.358 1.00 96.75 96 VAL A C 1
ATOM 748 O O . VAL A 1 96 ? -5.163 3.369 1.577 1.00 96.75 96 VAL A O 1
ATOM 751 N N . GLU A 1 97 ? -4.994 1.150 1.663 1.00 97.06 97 GLU A N 1
ATOM 752 C CA . GLU A 1 97 ? -6.293 0.923 2.279 1.00 97.06 97 GLU A CA 1
ATOM 753 C C . GLU A 1 97 ? -6.101 0.445 3.706 1.00 97.06 97 GLU A C 1
ATOM 755 O O . GLU A 1 97 ? -5.402 -0.539 3.934 1.00 97.06 97 GLU A O 1
ATOM 760 N N . THR A 1 98 ? -6.731 1.122 4.663 1.00 95.38 98 THR A N 1
ATOM 761 C CA . THR A 1 98 ? -6.687 0.738 6.074 1.00 95.38 98 THR A CA 1
ATOM 762 C C . THR A 1 98 ? -8.076 0.368 6.565 1.00 95.38 98 THR A C 1
ATOM 764 O O . THR A 1 98 ? -9.007 1.177 6.527 1.00 95.38 98 THR A O 1
ATOM 767 N N . VAL A 1 99 ? -8.189 -0.847 7.091 1.00 94.81 99 VAL A N 1
ATOM 768 C CA . VAL A 1 99 ? -9.385 -1.365 7.754 1.00 94.81 99 VAL A CA 1
ATOM 769 C C . VAL A 1 99 ? -9.056 -1.577 9.223 1.00 94.81 99 VAL A C 1
ATOM 771 O O . VAL A 1 99 ? -7.993 -2.085 9.569 1.00 94.81 99 VAL A O 1
ATOM 774 N N . SER A 1 100 ? -9.963 -1.156 10.092 1.00 91.50 100 SER A N 1
ATOM 775 C CA . SER A 1 100 ? -9.787 -1.178 11.537 1.00 91.50 100 SER A CA 1
ATOM 776 C C . SER A 1 100 ? -11.106 -1.579 12.176 1.00 91.50 100 SER A C 1
ATOM 778 O O . SER A 1 100 ? -12.119 -0.924 11.927 1.00 91.50 100 SER A O 1
ATOM 780 N N . VAL A 1 101 ? -11.098 -2.657 12.959 1.00 93.81 101 VAL A N 1
ATOM 781 C CA . VAL A 1 101 ? -12.320 -3.253 13.514 1.00 93.81 101 VAL A CA 1
ATOM 782 C C . VAL A 1 101 ? -12.193 -3.600 14.993 1.00 93.81 101 VAL A C 1
ATOM 784 O O . VAL A 1 101 ? -11.096 -3.879 15.485 1.00 93.81 101 VAL A O 1
ATOM 787 N N . ASP A 1 102 ? -13.317 -3.574 15.707 1.00 93.38 102 ASP A N 1
ATOM 788 C CA . ASP A 1 102 ? -13.436 -4.063 17.083 1.00 93.38 102 ASP A CA 1
ATOM 789 C C . ASP A 1 102 ? -13.510 -5.607 17.148 1.00 93.38 102 ASP A C 1
ATOM 791 O O . ASP A 1 102 ? -13.406 -6.301 16.136 1.00 93.38 102 ASP A O 1
ATOM 795 N N . GLU A 1 103 ? -13.693 -6.157 18.353 1.00 93.25 103 GLU A N 1
ATOM 796 C CA . GLU A 1 103 ? -13.827 -7.607 18.588 1.00 93.25 103 GLU A CA 1
ATOM 797 C C . GLU A 1 103 ? -15.047 -8.231 17.876 1.00 93.25 103 GLU A C 1
ATOM 799 O O . GLU A 1 103 ? -15.078 -9.440 17.654 1.00 93.25 103 GLU A O 1
ATOM 804 N N . ASN A 1 104 ? -16.042 -7.419 17.506 1.00 94.56 104 ASN A N 1
ATOM 805 C CA . ASN A 1 104 ? -17.262 -7.848 16.823 1.00 94.56 104 ASN A CA 1
ATOM 806 C C . ASN A 1 104 ? -17.185 -7.648 15.299 1.00 94.56 104 ASN A C 1
ATOM 808 O O . ASN A 1 104 ? -18.143 -7.966 14.595 1.00 94.56 104 ASN A O 1
ATOM 812 N N . GLY A 1 105 ? -16.075 -7.111 14.783 1.00 92.50 105 GLY A N 1
ATOM 813 C CA . GLY A 1 105 ? -15.910 -6.782 13.369 1.00 92.50 105 GLY A CA 1
ATOM 814 C C . GLY A 1 105 ? -16.522 -5.441 12.953 1.00 92.50 105 GLY A C 1
ATOM 815 O O . GLY A 1 105 ? -16.576 -5.155 11.758 1.00 92.50 105 GLY A O 1
ATOM 816 N N . ASN A 1 106 ? -16.971 -4.604 13.895 1.00 95.88 106 ASN A N 1
ATOM 817 C CA . ASN A 1 106 ? -17.490 -3.278 13.566 1.00 95.88 106 ASN A CA 1
ATOM 818 C C . ASN A 1 106 ? -16.338 -2.321 13.253 1.00 95.88 106 ASN A C 1
ATOM 820 O O . ASN A 1 106 ? -15.339 -2.332 13.981 1.00 95.88 106 ASN A O 1
ATOM 824 N N . PRO A 1 107 ? -16.474 -1.447 12.241 1.00 94.31 107 PRO A N 1
ATOM 825 C CA . PRO A 1 107 ? -15.465 -0.442 11.961 1.00 94.31 107 PRO A CA 1
ATOM 826 C C . PRO A 1 107 ? -15.305 0.525 13.139 1.00 94.31 107 PRO A C 1
ATOM 828 O O . PRO A 1 107 ? -16.281 1.073 13.648 1.00 94.31 107 PRO A O 1
ATOM 831 N N . VAL A 1 108 ? -14.063 0.744 13.565 1.00 93.56 108 VAL A N 1
ATOM 832 C CA . VAL A 1 108 ? -13.714 1.679 14.645 1.00 93.56 108 VAL A CA 1
ATOM 833 C C . VAL A 1 108 ? -12.432 2.414 14.305 1.00 93.56 108 VAL A C 1
ATOM 835 O O . VAL A 1 108 ? -11.620 1.933 13.511 1.00 93.56 108 VAL A O 1
ATOM 838 N N . VAL A 1 109 ? -12.204 3.565 14.937 1.00 90.50 109 VAL A N 1
ATOM 839 C CA . VAL A 1 109 ? -10.907 4.239 14.826 1.00 90.50 109 VAL A CA 1
ATOM 840 C C . VAL A 1 109 ? -9.788 3.283 15.263 1.00 90.50 109 VAL A C 1
ATOM 842 O O . VAL A 1 109 ? -9.972 2.528 16.223 1.00 90.50 109 VAL A O 1
ATOM 845 N N . PRO A 1 110 ? -8.599 3.316 14.636 1.00 87.00 110 PRO A N 1
ATOM 846 C CA . PRO A 1 110 ? -7.529 2.373 14.962 1.00 87.00 110 PRO A CA 1
ATOM 847 C C . PRO A 1 110 ? -7.146 2.355 16.441 1.00 87.00 110 PRO A C 1
ATOM 849 O O . PRO A 1 110 ? -6.791 1.302 16.974 1.00 87.00 110 PRO A O 1
ATOM 852 N N . LYS A 1 111 ? -7.294 3.501 17.130 1.00 85.81 111 LYS A N 1
ATOM 853 C CA . LYS A 1 111 ? -7.085 3.623 18.578 1.00 85.81 111 LYS A CA 1
ATOM 854 C C . LYS A 1 111 ? -7.927 2.666 19.414 1.00 85.81 111 LYS A C 1
ATOM 856 O O . LYS A 1 111 ? -7.528 2.292 20.511 1.00 85.81 111 LYS A O 1
ATOM 861 N N . GLU A 1 112 ? -9.039 2.193 18.892 1.00 88.06 112 GLU A N 1
ATOM 862 C CA . GLU A 1 112 ? -9.986 1.346 19.610 1.00 88.06 112 GLU A CA 1
ATOM 863 C C . GLU A 1 112 ? -10.066 -0.066 19.020 1.00 88.06 112 GLU A C 1
ATOM 865 O O . GLU A 1 112 ? -10.743 -0.926 19.577 1.00 88.06 112 GLU A O 1
ATOM 870 N N . ALA A 1 113 ? -9.307 -0.323 17.953 1.00 88.88 113 ALA A N 1
ATOM 871 C CA . ALA A 1 113 ? -9.367 -1.549 17.176 1.00 88.88 113 ALA A CA 1
ATOM 872 C C . ALA A 1 113 ? -8.784 -2.768 17.891 1.00 88.88 113 ALA A C 1
ATOM 874 O O . ALA A 1 113 ? -7.705 -2.708 18.494 1.00 88.88 113 ALA A O 1
ATOM 875 N N . ASP A 1 114 ? -9.470 -3.895 17.745 1.00 91.19 114 ASP A N 1
ATOM 876 C CA . ASP A 1 114 ? -8.952 -5.217 18.073 1.00 91.19 114 ASP A CA 1
ATOM 877 C C . ASP A 1 114 ? -7.998 -5.725 16.986 1.00 91.19 114 ASP A C 1
ATOM 879 O O . ASP A 1 114 ? -6.970 -6.325 17.302 1.00 91.19 114 ASP A O 1
ATOM 883 N N . SER A 1 115 ? -8.283 -5.399 15.720 1.00 88.69 115 SER A N 1
ATOM 884 C CA . SER A 1 115 ? -7.385 -5.671 14.600 1.00 88.69 115 SER A CA 1
ATOM 885 C C . SER A 1 115 ? -7.360 -4.533 13.579 1.00 88.69 115 SER A C 1
ATOM 887 O O . SER A 1 115 ? -8.357 -3.845 13.355 1.00 88.69 115 SER A O 1
ATOM 889 N N . VAL A 1 116 ? -6.193 -4.333 12.965 1.00 90.88 116 VAL A N 1
ATOM 890 C CA . VAL A 1 116 ? -5.977 -3.379 11.873 1.00 90.88 116 VAL A CA 1
ATOM 891 C C . VAL A 1 116 ? -5.323 -4.115 10.715 1.00 90.88 116 VAL A C 1
ATOM 893 O O . VAL A 1 116 ? -4.335 -4.824 10.915 1.00 90.88 116 VAL A O 1
ATOM 896 N N . SER A 1 117 ? -5.845 -3.929 9.508 1.00 92.31 117 SER A N 1
ATOM 897 C CA . SER A 1 117 ? -5.263 -4.467 8.284 1.00 92.31 117 SER A CA 1
ATOM 898 C C . SER A 1 117 ? -4.991 -3.374 7.263 1.00 92.31 117 SER A C 1
ATOM 900 O O . SER A 1 117 ? -5.772 -2.431 7.141 1.00 92.31 117 SER A O 1
ATOM 902 N N . ILE A 1 118 ? -3.901 -3.527 6.520 1.00 94.81 118 ILE A N 1
ATOM 903 C CA . ILE A 1 118 ? -3.436 -2.567 5.527 1.00 94.81 118 ILE A CA 1
ATOM 904 C C . ILE A 1 118 ? -3.162 -3.300 4.226 1.00 94.81 118 ILE A C 1
ATOM 906 O O . ILE A 1 118 ? -2.362 -4.240 4.208 1.00 94.81 118 ILE A O 1
ATOM 910 N N . SER A 1 119 ? -3.788 -2.839 3.151 1.00 97.12 119 SER A N 1
ATOM 911 C CA . SER A 1 119 ? -3.517 -3.284 1.788 1.00 97.12 119 SER A CA 1
ATOM 912 C C . SER A 1 119 ? -2.853 -2.160 1.005 1.00 97.12 119 SER A C 1
ATOM 914 O O . SER A 1 119 ? -3.241 -1.001 1.116 1.00 97.12 119 SER A O 1
ATOM 916 N N . GLU A 1 120 ? -1.848 -2.500 0.208 1.00 96.38 120 GLU A N 1
ATOM 917 C CA . GLU A 1 120 ? -1.138 -1.551 -0.647 1.00 96.38 120 GLU A CA 1
ATOM 918 C C . GLU A 1 120 ? -1.312 -1.928 -2.110 1.00 96.38 120 GLU A C 1
ATOM 920 O O . GLU A 1 120 ? -1.227 -3.109 -2.472 1.00 96.38 120 GLU A O 1
ATOM 925 N N . TYR A 1 121 ? -1.480 -0.912 -2.953 1.00 97.56 121 TYR A N 1
ATOM 926 C CA . TYR A 1 121 ? -1.681 -1.099 -4.380 1.00 97.56 121 TYR A CA 1
ATOM 927 C C . TYR A 1 121 ? -0.826 -0.147 -5.209 1.00 97.56 121 TYR A C 1
ATOM 929 O O . TYR A 1 121 ? -0.538 0.990 -4.827 1.00 97.56 121 TYR A O 1
ATOM 937 N N . GLY A 1 122 ? -0.428 -0.642 -6.375 1.00 97.25 122 GLY A N 1
ATOM 938 C CA . GLY A 1 122 ? 0.214 0.120 -7.432 1.00 97.25 122 GLY A CA 1
ATOM 939 C C . GLY A 1 122 ? -0.771 0.589 -8.504 1.00 97.25 122 GLY A C 1
ATOM 940 O O . GLY A 1 122 ? -1.985 0.385 -8.382 1.00 97.25 122 GLY A O 1
ATOM 941 N N . PRO A 1 123 ? -0.264 1.212 -9.582 1.00 96.19 123 PRO A N 1
ATOM 942 C CA . PRO A 1 123 ? -1.077 1.710 -10.684 1.00 96.19 123 PRO A CA 1
ATOM 943 C C . PRO A 1 123 ? -2.032 0.647 -11.234 1.00 96.19 123 PRO A C 1
ATOM 945 O O . PRO A 1 123 ? -1.687 -0.534 -11.324 1.00 96.19 123 PRO A O 1
ATOM 948 N N . GLY A 1 124 ? -3.244 1.075 -11.595 1.00 94.88 124 GLY A N 1
ATOM 949 C CA . GLY A 1 124 ? -4.300 0.165 -12.046 1.00 94.88 124 GLY A CA 1
ATOM 950 C C . GLY A 1 124 ? -4.825 -0.767 -10.948 1.00 94.88 124 GLY A C 1
ATOM 951 O O . GLY A 1 124 ? -5.315 -1.842 -11.275 1.00 94.88 124 GLY A O 1
ATOM 952 N N . HIS A 1 125 ? -4.695 -0.376 -9.673 1.00 95.69 125 HIS A N 1
ATOM 953 C CA . HIS A 1 125 ? -5.089 -1.173 -8.505 1.00 95.69 125 HIS A CA 1
ATOM 954 C C . HIS A 1 125 ? -4.366 -2.534 -8.448 1.00 95.69 125 HIS A C 1
ATOM 956 O O . HIS A 1 125 ? -4.921 -3.569 -8.083 1.00 95.69 125 HIS A O 1
ATOM 962 N N . THR A 1 126 ? -3.088 -2.536 -8.841 1.00 95.12 126 THR A N 1
ATOM 963 C CA . THR A 1 126 ? -2.242 -3.732 -8.788 1.00 95.12 126 THR A CA 1
ATOM 964 C C . THR A 1 126 ? -1.942 -4.062 -7.331 1.00 95.12 126 THR A C 1
ATOM 966 O O . THR A 1 126 ? -1.247 -3.293 -6.676 1.00 95.12 126 THR A O 1
ATOM 969 N N . PHE A 1 127 ? -2.422 -5.197 -6.823 1.00 96.06 127 PHE A N 1
ATOM 970 C CA . PHE A 1 127 ? -2.125 -5.625 -5.456 1.00 96.06 127 PHE A CA 1
ATOM 971 C C . PHE A 1 127 ? -0.620 -5.813 -5.234 1.00 96.06 127 PHE A C 1
ATOM 973 O O . PHE A 1 127 ? 0.058 -6.472 -6.024 1.00 96.06 127 PHE A O 1
ATOM 980 N N . ILE A 1 128 ? -0.112 -5.250 -4.139 1.00 94.12 128 ILE A N 1
ATOM 981 C CA . ILE A 1 128 ? 1.293 -5.355 -3.745 1.00 94.12 128 ILE A CA 1
ATOM 982 C C . ILE A 1 128 ? 1.425 -6.263 -2.529 1.00 94.12 128 ILE A C 1
ATOM 984 O O . ILE A 1 128 ? 2.156 -7.252 -2.563 1.00 94.12 128 ILE A O 1
ATOM 988 N N . GLN A 1 129 ? 0.779 -5.883 -1.428 1.00 93.38 129 GLN A N 1
ATOM 989 C CA . GLN A 1 129 ? 0.887 -6.594 -0.163 1.00 93.38 129 GLN A CA 1
ATOM 990 C C . GLN A 1 129 ? -0.312 -6.315 0.730 1.00 93.38 129 GLN A C 1
ATOM 992 O O . GLN A 1 129 ? -0.965 -5.277 0.626 1.00 93.38 129 GLN A O 1
ATOM 997 N N . HIS A 1 130 ? -0.539 -7.246 1.649 1.00 93.00 130 HIS A N 1
ATOM 998 C CA . HIS A 1 130 ? -1.491 -7.118 2.732 1.00 93.00 130 HIS A CA 1
ATOM 999 C C . HIS A 1 130 ? -0.782 -7.436 4.042 1.00 93.00 130 HIS A C 1
ATOM 1001 O O . HIS A 1 130 ? -0.026 -8.405 4.133 1.00 93.00 130 HIS A O 1
ATOM 1007 N N . THR A 1 131 ? -1.026 -6.619 5.055 1.00 88.75 131 THR A N 1
ATOM 1008 C CA . THR A 1 131 ? -0.527 -6.842 6.410 1.00 88.75 131 THR A CA 1
ATOM 1009 C C . THR A 1 131 ? -1.675 -6.711 7.389 1.00 88.75 131 THR A C 1
ATOM 1011 O O . THR A 1 131 ? -2.571 -5.895 7.194 1.00 88.75 131 THR A O 1
ATOM 1014 N N . GLN A 1 132 ? -1.646 -7.505 8.451 1.00 87.31 132 GLN A N 1
ATOM 1015 C CA . GLN A 1 132 ? -2.658 -7.482 9.496 1.00 87.31 132 GLN A CA 1
ATOM 1016 C C . GLN A 1 132 ? -1.970 -7.531 10.857 1.00 87.31 132 GLN A C 1
ATOM 1018 O O . GLN A 1 132 ? -0.952 -8.207 11.026 1.00 87.31 132 GLN A O 1
ATOM 1023 N N . SER A 1 133 ? -2.498 -6.788 11.826 1.00 84.25 133 SER A N 1
ATOM 1024 C CA . SER A 1 133 ? -2.073 -6.914 13.215 1.00 84.25 133 SER A CA 1
ATOM 1025 C C . SER A 1 133 ? -2.519 -8.255 13.794 1.00 84.25 133 SER A C 1
ATOM 1027 O O . SER A 1 133 ? -3.472 -8.874 13.323 1.00 84.25 133 SER A O 1
ATOM 1029 N N . VAL A 1 134 ? -1.885 -8.677 14.885 1.00 78.25 134 VAL A N 1
ATOM 1030 C CA . VAL A 1 134 ? -2.445 -9.762 15.694 1.00 78.25 134 VAL A CA 1
ATOM 1031 C C . VAL A 1 134 ? -3.840 -9.372 16.214 1.00 78.25 134 VAL A C 1
ATOM 1033 O O . VAL A 1 134 ? -4.072 -8.179 16.458 1.00 78.25 134 VAL A O 1
ATOM 1036 N N . PRO A 1 135 ? -4.751 -10.343 16.397 1.00 74.69 135 PRO A N 1
ATOM 1037 C CA . PRO A 1 135 ? -5.980 -10.131 17.156 1.00 74.69 135 PRO A CA 1
ATOM 1038 C C . PRO A 1 135 ? -5.667 -9.620 18.568 1.00 74.69 135 PRO A C 1
ATOM 1040 O O . PRO A 1 135 ? -4.583 -9.879 19.099 1.00 74.69 135 PRO A O 1
ATOM 1043 N N . HIS A 1 136 ? -6.615 -8.933 19.204 1.00 78.12 136 HIS A N 1
ATOM 1044 C CA . HIS A 1 136 ? -6.459 -8.403 20.564 1.00 78.12 136 HIS A CA 1
ATOM 1045 C C . HIS A 1 136 ? -5.463 -7.256 20.722 1.00 78.12 136 HIS A C 1
ATOM 1047 O O . HIS A 1 136 ? -4.948 -7.011 21.820 1.00 78.12 136 HIS A O 1
ATOM 1053 N N . LEU A 1 137 ? -5.261 -6.470 19.661 1.00 76.94 137 LEU A N 1
ATOM 1054 C CA . LEU A 1 137 ? -4.423 -5.272 19.681 1.00 76.94 137 LEU A CA 1
ATOM 1055 C C . LEU A 1 137 ? -4.849 -4.290 20.789 1.00 76.94 137 LEU A C 1
ATOM 1057 O O . LEU A 1 137 ? -3.996 -3.708 21.465 1.00 76.94 137 LEU A O 1
ATOM 1061 N N . LYS A 1 138 ? -6.159 -4.118 21.005 1.00 78.38 138 LYS A N 1
ATOM 1062 C CA . LYS A 1 138 ? -6.718 -3.292 22.087 1.00 78.38 138 LYS A CA 1
ATOM 1063 C C . LYS A 1 138 ? -6.286 -3.789 23.467 1.00 78.38 138 LYS A C 1
ATOM 1065 O O . LYS A 1 138 ? -5.805 -3.000 24.279 1.00 78.38 138 LYS A O 1
ATOM 1070 N N . ARG A 1 139 ? -6.424 -5.094 23.723 1.00 78.12 139 ARG A N 1
ATOM 1071 C CA . ARG A 1 139 ? -6.064 -5.715 25.007 1.00 78.12 139 ARG A CA 1
ATOM 1072 C C . ARG A 1 139 ? -4.571 -5.594 25.283 1.00 78.12 139 ARG A C 1
ATOM 1074 O O . ARG A 1 139 ? -4.193 -5.237 26.393 1.00 78.12 139 ARG A O 1
ATOM 1081 N N . GLN A 1 140 ? -3.735 -5.848 24.276 1.00 78.19 140 GLN A N 1
ATOM 1082 C CA . GLN A 1 140 ? -2.287 -5.712 24.413 1.00 78.19 140 GLN A CA 1
ATOM 1083 C C . GLN A 1 140 ? -1.898 -4.280 24.804 1.00 78.19 140 GLN A C 1
ATOM 1085 O O . GLN A 1 140 ? -1.130 -4.088 25.741 1.00 78.19 140 GLN A O 1
ATOM 1090 N N . ARG A 1 141 ? -2.489 -3.272 24.151 1.00 80.12 141 ARG A N 1
ATOM 1091 C CA . ARG A 1 141 ? -2.224 -1.861 24.467 1.00 80.12 141 ARG A CA 1
ATOM 1092 C C . ARG A 1 141 ? -2.642 -1.468 25.879 1.00 80.12 141 ARG A C 1
ATOM 1094 O O . ARG A 1 141 ? -1.930 -0.705 26.524 1.00 80.12 141 ARG A O 1
ATOM 1101 N N . GLU A 1 142 ? -3.768 -1.980 26.364 1.00 83.50 142 GLU A N 1
ATOM 1102 C CA . GLU A 1 142 ? -4.202 -1.733 27.742 1.00 83.50 142 GLU A CA 1
ATOM 1103 C C . GLU A 1 142 ? -3.225 -2.344 28.760 1.00 83.50 142 GLU A C 1
ATOM 1105 O O . GLU A 1 142 ? -2.834 -1.680 29.719 1.00 83.50 142 GLU A O 1
ATOM 1110 N N . LEU A 1 143 ? -2.753 -3.572 28.514 1.00 83.69 143 LEU A N 1
ATOM 1111 C CA . LEU A 1 143 ? -1.737 -4.217 29.353 1.00 83.69 143 LEU A CA 1
ATOM 1112 C C . LEU A 1 143 ? -0.415 -3.434 29.363 1.00 83.69 143 LEU A C 1
ATOM 1114 O O . LEU A 1 143 ? 0.191 -3.259 30.423 1.00 83.69 143 LEU A O 1
ATOM 1118 N N . ASP A 1 144 ? 0.023 -2.941 28.203 1.00 79.69 144 ASP A N 1
ATOM 1119 C CA . ASP A 1 144 ? 1.245 -2.141 28.081 1.00 79.69 144 ASP A CA 1
ATOM 1120 C C . ASP A 1 144 ? 1.116 -0.810 28.840 1.00 79.69 144 ASP A C 1
ATOM 1122 O O . ASP A 1 144 ? 2.021 -0.428 29.586 1.00 79.69 144 ASP A O 1
ATOM 1126 N N . ARG A 1 145 ? -0.043 -0.143 28.732 1.00 81.94 145 ARG A N 1
ATOM 1127 C CA . ARG A 1 145 ? -0.337 1.098 29.460 1.00 81.94 145 ARG A CA 1
ATOM 1128 C C . ARG A 1 145 ? -0.281 0.891 30.973 1.00 81.94 145 ARG A C 1
ATOM 1130 O O . ARG A 1 145 ? 0.349 1.689 31.664 1.00 81.94 145 ARG A O 1
ATOM 1137 N N . GLN A 1 146 ? -0.883 -0.185 31.483 1.00 84.00 146 GLN A N 1
ATOM 1138 C CA . GLN A 1 146 ? -0.872 -0.506 32.915 1.00 84.00 146 GLN A CA 1
ATOM 1139 C C . GLN A 1 146 ? 0.549 -0.714 33.454 1.00 84.00 146 GLN A C 1
ATOM 1141 O O . GLN A 1 146 ? 0.880 -0.210 34.533 1.00 84.00 146 GLN A O 1
ATOM 1146 N N . ARG A 1 147 ? 1.410 -1.390 32.679 1.00 81.19 147 ARG A N 1
ATOM 1147 C CA . ARG A 1 147 ? 2.833 -1.580 33.009 1.00 81.19 147 ARG A CA 1
ATOM 1148 C C . ARG A 1 147 ? 3.618 -0.271 33.048 1.00 81.19 147 ARG A C 1
ATOM 1150 O O . ARG A 1 147 ? 4.517 -0.134 33.867 1.00 81.19 147 ARG A O 1
ATOM 1157 N N . GLN A 1 148 ? 3.294 0.683 32.179 1.00 76.69 148 GLN A N 1
ATOM 1158 C CA . GLN A 1 148 ? 3.963 1.988 32.142 1.00 76.69 148 GLN A CA 1
ATOM 1159 C C . GLN A 1 148 ? 3.529 2.921 33.277 1.00 76.69 148 GLN A C 1
ATOM 1161 O O . GLN A 1 148 ? 4.308 3.761 33.714 1.00 76.69 148 GLN A O 1
ATOM 1166 N N . SER A 1 149 ? 2.301 2.772 33.774 1.00 72.44 149 SER A N 1
ATOM 1167 C CA . SER A 1 149 ? 1.760 3.588 34.866 1.00 72.44 149 SER A CA 1
ATOM 1168 C C . SER A 1 149 ? 2.143 3.124 36.277 1.00 72.44 149 SER A C 1
ATOM 1170 O O . SER A 1 149 ? 1.723 3.756 37.242 1.00 72.44 149 SER A O 1
ATOM 1172 N N . THR A 1 150 ? 2.915 2.042 36.435 1.00 51.09 150 THR A N 1
ATOM 1173 C CA . THR A 1 150 ? 3.388 1.597 37.758 1.00 51.09 150 THR A CA 1
ATOM 1174 C C . THR A 1 150 ? 4.671 2.356 38.137 1.00 51.09 150 THR A C 1
ATOM 1176 O O . THR A 1 150 ? 5.679 2.187 37.450 1.00 51.09 150 THR A O 1
ATOM 1179 N N . PRO A 1 151 ? 4.696 3.183 39.203 1.00 54.34 151 PRO A N 1
ATOM 1180 C CA . PRO A 1 151 ? 5.925 3.838 39.639 1.00 54.34 151 PRO A CA 1
ATOM 1181 C C . PRO A 1 151 ? 6.921 2.794 40.157 1.00 54.34 151 PRO A C 1
ATOM 1183 O O . PRO A 1 151 ? 6.620 2.051 41.092 1.00 54.34 151 PRO A O 1
ATOM 1186 N N . GLN A 1 152 ? 8.112 2.737 39.561 1.00 53.16 152 GLN A N 1
ATOM 1187 C CA . GLN A 1 152 ? 9.269 2.107 40.189 1.00 53.16 152 GLN A CA 1
ATOM 1188 C C . GLN A 1 152 ? 9.741 3.013 41.327 1.00 53.16 152 GLN A C 1
ATOM 1190 O O . GLN A 1 152 ? 10.521 3.925 41.083 1.00 53.16 152 GLN A O 1
ATOM 1195 N N . ASP A 1 153 ? 9.289 2.759 42.556 1.00 47.53 153 ASP A N 1
ATOM 1196 C CA . ASP A 1 153 ? 10.143 3.027 43.711 1.00 47.53 153 ASP A CA 1
ATOM 1197 C C . ASP A 1 153 ? 9.811 2.177 44.951 1.00 47.53 153 ASP A C 1
ATOM 1199 O O . ASP A 1 153 ? 8.650 1.956 45.291 1.00 47.53 153 ASP A O 1
ATOM 1203 N N . ALA A 1 154 ? 10.894 1.771 45.620 1.00 46.09 154 ALA A N 1
ATOM 1204 C CA . ALA A 1 154 ? 11.032 1.171 46.954 1.00 46.09 154 ALA A CA 1
ATOM 1205 C C . ALA A 1 154 ? 10.750 -0.343 47.199 1.00 46.09 154 ALA A C 1
ATOM 1207 O O . ALA A 1 154 ? 9.660 -0.769 47.565 1.00 46.09 154 ALA A O 1
ATOM 1208 N N . THR A 1 155 ? 11.859 -1.103 47.189 1.00 43.16 155 THR A N 1
ATOM 1209 C CA . THR A 1 155 ? 12.340 -1.959 48.307 1.00 43.16 155 THR A CA 1
ATOM 1210 C C . THR A 1 155 ? 11.662 -3.319 48.596 1.00 43.16 155 THR A C 1
ATOM 1212 O O . THR A 1 155 ? 10.618 -3.415 49.230 1.00 43.16 155 THR A O 1
ATOM 1215 N N . THR A 1 156 ? 12.367 -4.411 48.262 1.00 39.22 156 THR A N 1
ATOM 1216 C CA . THR A 1 156 ? 12.259 -5.764 48.875 1.00 39.22 156 THR A CA 1
ATOM 1217 C C . THR A 1 156 ? 12.429 -5.650 50.407 1.00 39.22 156 THR A C 1
ATOM 1219 O O . THR A 1 156 ? 13.372 -4.959 50.794 1.00 39.22 156 THR A O 1
ATOM 1222 N N . PRO A 1 157 ? 11.651 -6.322 51.299 1.00 49.56 157 PRO A N 1
ATOM 1223 C CA . PRO A 1 157 ? 11.449 -7.780 51.272 1.00 49.56 157 PRO A CA 1
ATOM 1224 C C . PRO A 1 157 ? 10.089 -8.331 51.767 1.00 49.56 157 PRO A C 1
ATOM 1226 O O . PRO A 1 157 ? 9.536 -7.857 52.747 1.00 49.56 157 PRO A O 1
ATOM 1229 N N . GLN A 1 158 ? 9.627 -9.436 51.160 1.00 31.30 158 GLN A N 1
ATOM 1230 C CA . GLN A 1 158 ? 9.272 -10.722 51.810 1.00 31.30 158 GLN A CA 1
ATOM 1231 C C . GLN A 1 158 ? 8.312 -11.569 50.944 1.00 31.30 158 GLN A C 1
ATOM 1233 O O . GLN A 1 158 ? 7.192 -11.189 50.625 1.00 31.30 158 GLN A O 1
ATOM 1238 N N . ARG A 1 159 ? 8.784 -12.774 50.603 1.00 38.47 159 ARG A N 1
ATOM 1239 C CA . ARG A 1 159 ? 8.026 -13.979 50.192 1.00 38.47 159 ARG A CA 1
ATOM 1240 C C . ARG A 1 159 ? 7.169 -14.441 51.395 1.00 38.47 159 ARG A C 1
ATOM 1242 O O . ARG A 1 159 ? 7.719 -14.318 52.491 1.00 38.47 159 ARG A O 1
ATOM 1249 N N . PRO A 1 160 ? 5.943 -15.024 51.291 1.00 41.78 160 PRO A N 1
ATOM 1250 C CA . PRO A 1 160 ? 5.500 -16.091 50.358 1.00 41.78 160 PRO A CA 1
ATOM 1251 C C . PRO A 1 160 ? 4.013 -15.924 49.880 1.00 41.78 160 PRO A C 1
ATOM 1253 O O . PRO A 1 160 ? 3.372 -14.963 50.259 1.00 41.78 160 PRO A O 1
ATOM 1256 N N . GLN A 1 161 ? 3.335 -16.707 49.029 1.00 32.16 161 GLN A N 1
ATOM 1257 C CA . GLN A 1 161 ? 3.373 -18.110 48.619 1.00 32.16 161 GLN A CA 1
ATOM 1258 C C . GLN A 1 161 ? 2.910 -18.289 47.159 1.00 32.16 161 GLN A C 1
ATOM 1260 O O . GLN A 1 161 ? 2.221 -17.466 46.569 1.00 32.16 161 GLN A O 1
ATOM 1265 N N . SER A 1 162 ? 3.309 -19.446 46.638 1.00 40.81 162 SER A N 1
ATOM 1266 C CA . SER A 1 162 ? 2.907 -20.104 45.401 1.00 40.81 162 SER A CA 1
ATOM 1267 C C . SER A 1 162 ? 1.438 -19.906 45.000 1.00 40.81 162 SER A C 1
ATOM 1269 O O . SER A 1 162 ? 0.535 -20.454 45.619 1.00 40.81 162 SER A O 1
ATOM 1271 N N . PHE A 1 163 ? 1.231 -19.242 43.866 1.00 31.23 163 PHE A N 1
ATOM 1272 C CA . PHE A 1 163 ? 0.178 -19.609 42.926 1.00 31.23 163 PHE A CA 1
ATOM 1273 C C . PHE A 1 163 ? 0.891 -20.081 41.660 1.00 31.23 163 PHE A C 1
ATOM 1275 O O . PHE A 1 163 ? 1.692 -19.342 41.092 1.00 31.23 163 PHE A O 1
ATOM 1282 N N . LYS A 1 164 ? 0.673 -21.336 41.257 1.00 34.38 164 LYS A N 1
ATOM 1283 C CA . LYS A 1 164 ? 1.047 -21.820 39.923 1.00 34.38 164 LYS A CA 1
ATOM 1284 C C . LYS A 1 164 ? -0.116 -21.497 38.981 1.00 34.38 164 LYS A C 1
ATOM 1286 O O . LYS A 1 164 ? -1.137 -22.177 39.087 1.00 34.38 164 LYS A O 1
ATOM 1291 N N . PRO A 1 165 ? -0.005 -20.539 38.044 1.00 30.91 165 PRO A N 1
ATOM 1292 C CA . PRO A 1 165 ? -0.861 -20.567 36.877 1.00 30.91 165 PRO A CA 1
ATOM 1293 C C . PRO A 1 165 ? -0.362 -21.704 35.989 1.00 30.91 165 PRO A C 1
ATOM 1295 O O . PRO A 1 165 ? 0.824 -21.813 35.675 1.00 30.91 165 PRO A O 1
ATOM 1298 N N . ASN A 1 166 ? -1.295 -22.584 35.663 1.00 28.61 166 ASN A N 1
ATOM 1299 C CA . ASN A 1 166 ? -1.150 -23.687 34.736 1.00 28.61 166 ASN A CA 1
ATOM 1300 C C . ASN A 1 166 ? -0.489 -23.185 33.438 1.00 28.61 166 ASN A C 1
ATOM 1302 O O . ASN A 1 166 ? -1.032 -22.301 32.776 1.00 28.61 166 ASN A O 1
ATOM 1306 N N . GLN A 1 167 ? 0.697 -23.708 33.115 1.00 30.75 167 GLN A N 1
ATOM 1307 C CA . GLN A 1 167 ? 1.354 -23.487 31.830 1.00 30.75 167 GLN A CA 1
ATOM 1308 C C . GLN A 1 167 ? 0.482 -24.127 30.745 1.00 30.75 167 GLN A C 1
ATOM 1310 O O . GLN A 1 167 ? 0.592 -25.320 30.472 1.00 30.75 167 GLN A O 1
ATOM 1315 N N . SER A 1 168 ? -0.393 -23.344 30.118 1.00 35.50 168 SER A N 1
ATOM 1316 C CA . SER A 1 168 ? -0.847 -23.682 28.777 1.00 35.50 168 SER A CA 1
ATOM 1317 C C . SER A 1 168 ? 0.340 -23.480 27.840 1.00 35.50 168 SER A C 1
ATOM 1319 O O . SER A 1 168 ? 0.874 -22.381 27.692 1.00 35.50 168 SER A O 1
ATOM 1321 N N . ASN A 1 169 ? 0.791 -24.597 27.271 1.00 31.70 169 ASN A N 1
ATOM 1322 C CA . ASN A 1 169 ? 1.780 -24.675 26.207 1.00 31.70 169 ASN A CA 1
ATOM 1323 C C . ASN A 1 169 ? 1.324 -23.836 25.006 1.00 31.70 169 ASN A C 1
ATOM 1325 O O . ASN A 1 169 ? 0.684 -24.346 24.092 1.00 31.70 169 ASN A O 1
ATOM 1329 N N . TYR A 1 170 ? 1.680 -22.558 24.988 1.00 32.38 170 TYR A N 1
ATOM 1330 C CA . TYR A 1 170 ? 1.895 -21.841 23.743 1.00 32.38 170 TYR A CA 1
ATOM 1331 C C . TYR A 1 170 ? 3.399 -21.709 23.592 1.00 32.38 170 TYR A C 1
ATOM 1333 O O . TYR A 1 170 ? 4.030 -20.788 24.110 1.00 32.38 170 TYR A O 1
ATOM 1341 N N . THR A 1 171 ? 3.986 -22.706 22.941 1.00 29.05 171 THR A N 1
ATOM 1342 C CA . THR A 1 171 ? 5.378 -22.663 22.523 1.00 29.05 171 THR A CA 1
ATOM 1343 C C . THR A 1 171 ? 5.507 -21.528 21.508 1.00 29.05 171 THR A C 1
ATOM 1345 O O . THR A 1 171 ? 5.149 -21.667 20.342 1.00 29.05 171 THR A O 1
ATOM 1348 N N . LEU A 1 172 ? 5.994 -20.378 21.980 1.00 38.38 172 LEU A N 1
ATOM 1349 C CA . LEU A 1 172 ? 6.462 -19.220 21.213 1.00 38.38 172 LEU A CA 1
ATOM 1350 C C . LEU A 1 172 ? 7.721 -19.603 20.405 1.00 38.38 172 LEU A C 1
ATOM 1352 O O . LEU A 1 172 ? 8.792 -19.030 20.582 1.00 38.38 172 LEU A O 1
ATOM 1356 N N . SER A 1 173 ? 7.652 -20.664 19.606 1.00 28.50 173 SER A N 1
ATOM 1357 C CA . SER A 1 173 ? 8.798 -21.169 18.835 1.00 28.50 173 SER A CA 1
ATOM 1358 C C . SER A 1 173 ? 8.426 -21.673 17.446 1.00 28.50 173 SER A C 1
ATOM 1360 O O . SER A 1 173 ? 9.306 -22.149 16.743 1.00 28.50 173 SER A O 1
ATOM 1362 N N . ASP A 1 174 ? 7.168 -21.512 17.024 1.00 27.16 174 ASP A N 1
ATOM 1363 C CA . ASP A 1 174 ? 6.748 -21.792 15.642 1.00 27.16 174 ASP A CA 1
ATOM 1364 C C . ASP A 1 174 ? 6.444 -20.521 14.831 1.00 27.16 174 ASP A C 1
ATOM 1366 O O . ASP A 1 174 ? 6.020 -20.575 13.676 1.00 27.16 174 ASP A O 1
ATOM 1370 N N . TYR A 1 175 ? 6.730 -19.343 15.398 1.00 37.00 175 TYR A N 1
ATOM 1371 C CA . TYR A 1 175 ? 6.854 -18.142 14.582 1.00 37.00 175 TYR A CA 1
ATOM 1372 C C . TYR A 1 175 ? 8.187 -18.206 13.854 1.00 37.00 175 TYR A C 1
ATOM 1374 O O . TYR A 1 175 ? 9.235 -17.827 14.374 1.00 37.00 175 TYR A O 1
ATOM 1382 N N . ARG A 1 176 ? 8.128 -18.690 12.616 1.00 26.53 176 ARG A N 1
ATOM 1383 C CA . ARG A 1 176 ? 9.149 -18.429 11.610 1.00 26.53 176 ARG A CA 1
ATOM 1384 C C . ARG A 1 176 ? 9.175 -16.917 11.379 1.00 26.53 176 ARG A C 1
ATOM 1386 O O . ARG A 1 176 ? 8.444 -16.399 10.539 1.00 26.53 176 ARG A O 1
ATOM 1393 N N . GLU A 1 177 ? 9.968 -16.210 12.180 1.00 28.81 177 GLU A N 1
ATOM 1394 C CA . GLU A 1 177 ? 10.346 -14.827 11.915 1.00 28.81 177 GLU A CA 1
ATOM 1395 C C . GLU A 1 177 ? 10.863 -14.756 10.469 1.00 28.81 177 GLU A C 1
ATOM 1397 O O . GLU A 1 177 ? 11.793 -15.495 10.123 1.00 28.81 177 GLU A O 1
ATOM 1402 N N . PRO A 1 178 ? 10.300 -13.915 9.582 1.00 30.20 178 PRO A N 1
ATOM 1403 C CA . PRO A 1 178 ? 11.046 -13.530 8.401 1.00 30.20 178 PRO A CA 1
ATOM 1404 C C . PRO A 1 178 ? 12.310 -12.808 8.900 1.00 30.20 178 PRO A C 1
ATOM 1406 O O . PRO A 1 178 ? 12.203 -11.856 9.680 1.00 30.20 178 PRO A O 1
ATOM 1409 N N . PRO A 1 179 ? 13.509 -13.263 8.508 1.00 27.36 179 PRO A N 1
ATOM 1410 C CA . PRO A 1 179 ? 14.757 -12.783 9.071 1.00 27.36 179 PRO A CA 1
ATOM 1411 C C . PRO A 1 179 ? 15.065 -11.403 8.496 1.00 27.36 179 PRO A C 1
ATOM 1413 O O . PRO A 1 179 ? 15.763 -11.286 7.500 1.00 27.36 179 PRO A O 1
ATOM 1416 N N . TRP A 1 180 ? 14.542 -10.349 9.115 1.00 30.50 180 TRP A N 1
ATOM 1417 C CA . TRP A 1 180 ? 14.972 -8.977 8.850 1.00 30.50 180 TRP A CA 1
ATOM 1418 C C . TRP A 1 180 ? 15.052 -8.198 10.164 1.00 30.50 180 TRP A C 1
ATOM 1420 O O . TRP A 1 180 ? 14.273 -7.290 10.458 1.00 30.50 180 TRP A O 1
ATOM 1430 N N . GLN A 1 181 ? 16.044 -8.576 10.972 1.00 30.00 181 GLN A N 1
ATOM 1431 C CA . GLN A 1 181 ? 16.586 -7.743 12.040 1.00 30.00 181 GLN A CA 1
ATOM 1432 C C . GLN A 1 181 ? 17.172 -6.470 11.415 1.00 30.00 181 GLN A C 1
ATOM 1434 O O . GLN A 1 181 ? 18.161 -6.507 10.688 1.00 30.00 181 GLN A O 1
ATOM 1439 N N . GLY A 1 182 ? 16.509 -5.344 11.674 1.00 28.47 182 GLY A N 1
ATOM 1440 C CA . GLY A 1 182 ? 16.896 -4.021 11.177 1.00 28.47 182 GLY A CA 1
ATOM 1441 C C . GLY A 1 182 ? 15.749 -3.010 11.087 1.00 28.47 182 GLY A C 1
ATOM 1442 O O . GLY A 1 182 ? 15.993 -1.844 10.794 1.00 28.47 182 GLY A O 1
ATOM 1443 N N . GLN A 1 183 ? 14.499 -3.415 11.347 1.00 35.31 183 GLN A N 1
ATOM 1444 C CA . GLN A 1 183 ? 13.329 -2.583 11.061 1.00 35.31 183 GLN A CA 1
ATOM 1445 C C . GLN A 1 183 ? 12.465 -2.276 12.297 1.00 35.31 183 GLN A C 1
ATOM 1447 O O . GLN A 1 183 ? 11.278 -2.581 12.342 1.00 35.31 183 GLN A O 1
ATOM 1452 N N . LEU A 1 184 ? 13.014 -1.528 13.259 1.00 43.03 184 LEU A N 1
ATOM 1453 C CA . LEU A 1 184 ? 12.220 -0.777 14.253 1.00 43.03 184 LEU A CA 1
ATOM 1454 C C . LEU A 1 184 ? 11.418 0.403 13.631 1.00 43.03 184 LEU A C 1
ATOM 1456 O O . LEU A 1 184 ? 10.976 1.303 14.335 1.00 43.03 184 LEU A O 1
ATOM 1460 N N . GLY A 1 185 ? 11.212 0.441 12.308 1.00 45.06 185 GLY A N 1
ATOM 1461 C CA . GLY A 1 185 ? 10.954 1.688 11.577 1.00 45.06 185 GLY A CA 1
ATOM 1462 C C . GLY A 1 185 ? 9.648 1.822 10.793 1.00 45.06 185 GLY A C 1
ATOM 1463 O O . GLY A 1 185 ? 9.468 2.868 10.187 1.00 45.06 185 GLY A O 1
ATOM 1464 N N . TRP A 1 186 ? 8.740 0.839 10.749 1.00 49.88 186 TRP A N 1
ATOM 1465 C CA . TRP A 1 186 ? 7.520 0.970 9.920 1.00 49.88 186 TRP A CA 1
ATOM 1466 C C . TRP A 1 186 ? 6.225 0.963 10.734 1.00 49.88 186 TRP A C 1
ATOM 1468 O O . TRP A 1 186 ? 5.490 1.946 10.696 1.00 49.88 186 TRP A O 1
ATOM 1478 N N . TRP A 1 187 ? 6.014 -0.048 11.585 1.00 47.00 187 TRP A N 1
ATOM 1479 C CA . TRP A 1 187 ? 4.905 -0.060 12.544 1.00 47.00 187 TRP A CA 1
ATOM 1480 C C . TRP A 1 187 ? 4.959 1.136 13.498 1.00 47.00 187 TRP A C 1
ATOM 1482 O O . TRP A 1 187 ? 3.923 1.683 13.846 1.00 47.00 187 TRP A O 1
ATOM 1492 N N . ALA A 1 188 ? 6.150 1.585 13.902 1.00 49.25 188 ALA A N 1
ATOM 1493 C CA . ALA A 1 188 ? 6.305 2.763 14.756 1.00 49.25 188 ALA A CA 1
ATOM 1494 C C . ALA A 1 188 ? 5.919 4.077 14.043 1.00 49.25 188 ALA A C 1
ATOM 1496 O O . ALA A 1 188 ? 5.330 4.958 14.661 1.00 49.25 188 ALA A O 1
ATOM 1497 N N . ARG A 1 189 ? 6.196 4.200 12.735 1.00 51.00 189 ARG A N 1
ATOM 1498 C CA . ARG A 1 189 ? 5.872 5.401 11.939 1.00 51.00 189 ARG A CA 1
ATOM 1499 C C . ARG A 1 189 ? 4.392 5.449 11.567 1.00 51.00 189 ARG A C 1
ATOM 1501 O O . ARG A 1 189 ? 3.786 6.510 11.639 1.00 51.00 189 ARG A O 1
ATOM 1508 N N . LEU A 1 190 ? 3.801 4.292 11.276 1.00 57.16 190 LEU A N 1
ATOM 1509 C CA . LEU A 1 190 ? 2.361 4.159 11.089 1.00 57.16 190 LEU A CA 1
ATOM 1510 C C . LEU A 1 190 ? 1.592 4.425 12.400 1.00 57.16 190 LEU A C 1
ATOM 1512 O O . LEU A 1 190 ? 0.593 5.133 12.386 1.00 57.16 190 LEU A O 1
ATOM 1516 N N . LYS A 1 191 ? 2.089 3.947 13.554 1.00 53.16 191 LYS A N 1
ATOM 1517 C CA . LYS A 1 191 ? 1.530 4.293 14.879 1.00 53.16 191 LYS A CA 1
ATOM 1518 C C . LYS A 1 191 ? 1.550 5.803 15.141 1.00 53.16 191 LYS A C 1
ATOM 1520 O O . LYS A 1 191 ? 0.557 6.334 15.632 1.00 53.16 191 LYS A O 1
ATOM 1525 N N . ALA A 1 192 ? 2.638 6.484 14.775 1.00 44.41 192 ALA A N 1
ATOM 1526 C CA . ALA A 1 192 ? 2.744 7.937 14.910 1.00 44.41 192 ALA A CA 1
ATOM 1527 C C . ALA A 1 192 ? 1.726 8.689 14.029 1.00 44.41 192 ALA A C 1
ATOM 1529 O O . ALA A 1 192 ? 1.169 9.690 14.464 1.00 44.41 192 ALA A O 1
ATOM 1530 N N . TRP A 1 193 ? 1.442 8.182 12.826 1.00 42.12 193 TRP A N 1
ATOM 1531 C CA . TRP A 1 193 ? 0.442 8.739 11.905 1.00 42.12 193 TRP A CA 1
ATOM 1532 C C . TRP A 1 193 ? -1.008 8.485 12.337 1.00 42.12 193 TRP A C 1
ATOM 1534 O O . TRP A 1 193 ? -1.873 9.331 12.151 1.00 42.12 193 TRP A O 1
ATOM 1544 N N . ILE A 1 194 ? -1.274 7.340 12.961 1.00 48.03 194 ILE A N 1
ATOM 1545 C CA . ILE A 1 194 ? -2.618 6.903 13.361 1.00 48.03 194 ILE A CA 1
ATOM 1546 C C . ILE A 1 194 ? -3.023 7.429 14.768 1.00 48.03 194 ILE A C 1
ATOM 1548 O O . ILE A 1 194 ? -4.075 7.091 15.310 1.00 48.03 194 ILE A O 1
ATOM 1552 N N . GLY A 1 195 ? -2.213 8.297 15.385 1.00 30.34 195 GLY A N 1
ATOM 1553 C CA . GLY A 1 195 ? -2.528 8.897 16.691 1.00 30.34 195 GLY A CA 1
ATOM 1554 C C . GLY A 1 195 ? -2.331 7.955 17.888 1.00 30.34 195 GLY A C 1
ATOM 1555 O O . GLY A 1 195 ? -2.916 8.160 18.956 1.00 30.34 195 GLY A O 1
ATOM 1556 N N . PHE A 1 196 ? -1.493 6.927 17.732 1.00 38.31 196 PHE A N 1
ATOM 1557 C CA . PHE A 1 196 ? -0.967 6.130 18.839 1.00 38.31 196 PHE A CA 1
ATOM 1558 C C . PHE A 1 196 ? 0.319 6.751 19.383 1.00 38.31 196 PHE A C 1
ATOM 1560 O O . PHE A 1 196 ? 1.421 6.274 19.106 1.00 38.31 196 PHE A O 1
ATOM 1567 N N . GLY A 1 197 ? 0.139 7.825 20.148 1.00 30.53 197 GLY A N 1
ATOM 1568 C CA . GLY A 1 197 ? 1.066 8.280 21.183 1.00 30.53 197 GLY A CA 1
ATOM 1569 C C . GLY A 1 197 ? 0.493 7.968 22.557 1.00 30.53 197 GLY A C 1
ATOM 1570 O O . GLY A 1 197 ? -0.753 8.067 22.703 1.00 30.53 197 GLY A O 1
#